Protein AF-A0A1Y3SA16-F1 (afdb_monomer_lite)

Radius of gyration: 20.2 Å; chains: 1; bounding box: 54×38×51 Å

Foldseek 3Di:
DPQLVLLVLVLVLLVVCVPDPVSLVLLLPDFPPDDSPDPPVNVVSVVVNLVVCVLLQLLPPCLVVVCVVVVPDPVCLQLVDLVVVLPDWLLNLSSSVNVLSVVCVVVPSCNRSRCSSNCVVSSSSVSNSVNAPDSHRWHFLLSCLVVLLSSPAQFWWKKWWFDTPPDDWFFAPDDLEPPDPEDPRVVLVVQQVLFPDNGTADMDTFQDNRHPSVLSSQVSCVLNHNHDPDSQQRRLSRGPVSRSIIMDIDGDNPRVVVSVVVQVVRCVRRVHGHSRHDDD

Structure (mmCIF, N/CA/C/O backbone):
data_AF-A0A1Y3SA16-F1
#
_entry.id   AF-A0A1Y3SA16-F1
#
loop_
_atom_site.group_PDB
_atom_site.id
_atom_site.type_symbol
_atom_site.label_atom_id
_atom_site.label_alt_id
_atom_site.label_comp_id
_atom_site.label_asym_id
_atom_site.label_entity_id
_atom_site.label_seq_id
_atom_site.pdbx_PDB_ins_code
_atom_site.Cartn_x
_atom_site.Cartn_y
_atom_site.Cartn_z
_atom_site.occupancy
_atom_site.B_iso_or_equiv
_atom_site.auth_seq_id
_atom_site.auth_comp_id
_atom_site.auth_asym_id
_atom_site.auth_atom_id
_atom_site.pdbx_PDB_model_num
ATOM 1 N N . MET A 1 1 ? 17.675 6.284 3.443 1.00 47.19 1 MET A N 1
ATOM 2 C CA . MET A 1 1 ? 16.754 7.004 2.538 1.00 47.19 1 MET A CA 1
ATOM 3 C C . MET A 1 1 ? 15.350 6.831 3.082 1.00 47.19 1 MET A C 1
ATOM 5 O O . MET A 1 1 ? 15.031 5.719 3.477 1.00 47.19 1 MET A O 1
ATOM 9 N N . THR A 1 2 ? 14.564 7.902 3.167 1.00 57.75 2 THR A N 1
ATOM 10 C CA . THR A 1 2 ? 13.128 7.833 3.484 1.00 57.75 2 THR A CA 1
ATOM 11 C C . THR A 1 2 ? 12.378 7.071 2.380 1.00 57.75 2 THR A C 1
ATOM 13 O O . THR A 1 2 ? 12.885 6.953 1.265 1.00 57.75 2 THR A O 1
ATOM 16 N N . GLU A 1 3 ? 11.204 6.511 2.674 1.00 55.03 3 GLU A N 1
ATOM 17 C CA . GLU A 1 3 ? 10.423 5.726 1.699 1.00 55.03 3 GLU A CA 1
ATOM 18 C C . GLU A 1 3 ? 9.927 6.552 0.501 1.00 55.03 3 GLU A C 1
ATOM 20 O O . GLU A 1 3 ? 9.847 6.020 -0.602 1.00 55.03 3 GLU A O 1
ATOM 25 N N . ASP A 1 4 ? 9.709 7.858 0.665 1.00 60.72 4 ASP A N 1
ATOM 26 C CA . ASP A 1 4 ? 9.395 8.780 -0.441 1.00 60.72 4 ASP A CA 1
ATOM 27 C C . ASP A 1 4 ? 10.524 8.803 -1.497 1.00 60.72 4 ASP A C 1
ATOM 29 O O . ASP A 1 4 ? 10.307 8.657 -2.701 1.00 60.72 4 ASP A O 1
ATOM 33 N N . LEU A 1 5 ? 11.781 8.795 -1.032 1.00 79.00 5 LEU A N 1
ATOM 34 C CA . LEU A 1 5 ? 12.961 8.709 -1.901 1.00 79.00 5 LEU A CA 1
ATOM 35 C C . LEU A 1 5 ? 13.073 7.360 -2.624 1.00 79.00 5 LEU A C 1
ATOM 37 O O . LEU A 1 5 ? 13.834 7.248 -3.587 1.00 79.00 5 LEU A O 1
ATOM 41 N N . PHE A 1 6 ? 12.376 6.314 -2.166 1.00 89.69 6 PHE A N 1
ATOM 42 C CA . PHE A 1 6 ? 12.429 5.011 -2.821 1.00 89.69 6 PHE A CA 1
ATOM 43 C C . PHE A 1 6 ? 11.668 5.014 -4.144 1.00 89.69 6 PHE A C 1
ATOM 45 O O . PHE A 1 6 ? 12.257 4.630 -5.153 1.00 89.69 6 PHE A O 1
ATOM 52 N N . LEU A 1 7 ? 10.409 5.466 -4.163 1.00 92.56 7 LEU A N 1
ATOM 53 C CA . LEU A 1 7 ? 9.624 5.491 -5.402 1.00 92.56 7 LEU A CA 1
ATOM 54 C C . LEU A 1 7 ? 10.271 6.392 -6.457 1.00 92.56 7 LEU A C 1
ATOM 56 O O . LEU A 1 7 ? 10.342 6.005 -7.622 1.00 92.56 7 LEU A O 1
ATOM 60 N N . ASP A 1 8 ? 10.808 7.542 -6.047 1.00 93.38 8 ASP A N 1
ATOM 61 C CA . ASP A 1 8 ? 11.563 8.429 -6.937 1.00 93.38 8 ASP A CA 1
ATOM 62 C C . ASP A 1 8 ? 12.791 7.761 -7.542 1.00 93.38 8 ASP A C 1
ATOM 64 O O . ASP A 1 8 ? 13.026 7.835 -8.751 1.00 93.38 8 ASP A O 1
ATOM 68 N N . TRP A 1 9 ? 13.572 7.078 -6.708 1.00 95.44 9 TRP A N 1
ATOM 69 C CA . TRP A 1 9 ? 14.745 6.353 -7.167 1.00 95.44 9 TRP A CA 1
ATOM 70 C C . TRP A 1 9 ? 14.373 5.220 -8.136 1.00 95.44 9 TRP A C 1
ATOM 72 O O . TRP A 1 9 ? 15.009 5.101 -9.185 1.00 95.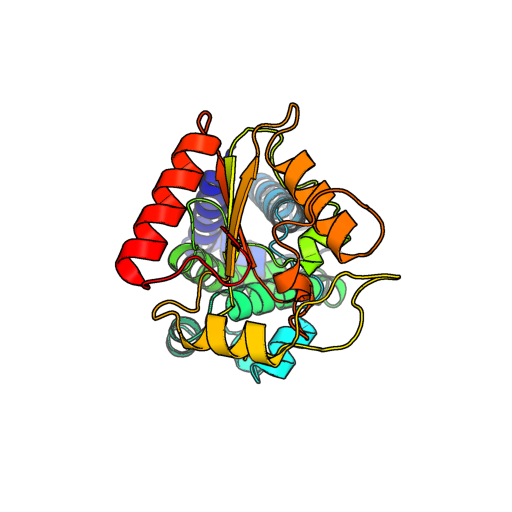44 9 TRP A O 1
ATOM 82 N N . VAL A 1 10 ? 13.323 4.442 -7.840 1.00 96.25 10 VAL A N 1
ATOM 83 C CA . VAL A 1 10 ? 12.843 3.362 -8.721 1.00 96.25 10 VAL A CA 1
ATOM 84 C C . VAL A 1 10 ? 12.377 3.915 -10.061 1.00 96.25 10 VAL A C 1
ATOM 86 O O . VAL A 1 10 ? 12.797 3.419 -11.104 1.00 96.25 10 VAL A O 1
ATOM 89 N N . ILE A 1 11 ? 11.537 4.952 -10.054 1.00 97.25 11 ILE A N 1
ATOM 90 C CA . ILE A 1 11 ? 11.031 5.562 -11.288 1.00 97.25 11 ILE A CA 1
ATOM 91 C C . ILE A 1 11 ? 12.202 6.072 -12.126 1.00 97.25 11 ILE A C 1
ATOM 93 O O . ILE A 1 11 ? 12.281 5.746 -13.306 1.00 97.25 11 ILE A O 1
ATOM 97 N N . LYS A 1 12 ? 13.169 6.765 -11.515 1.00 97.56 12 LYS A N 1
ATOM 98 C CA . LYS A 1 12 ? 14.364 7.252 -12.214 1.00 97.56 12 LYS A CA 1
ATOM 99 C C . LYS A 1 12 ? 15.208 6.116 -12.800 1.00 97.56 12 LYS A C 1
ATOM 101 O O . LYS A 1 12 ? 15.696 6.242 -13.923 1.00 97.56 12 LYS A O 1
ATOM 106 N N . LEU A 1 13 ? 15.401 5.016 -12.069 1.00 97.75 13 LEU A N 1
ATOM 107 C CA . LEU A 1 13 ? 16.111 3.833 -12.569 1.00 97.75 13 LEU A CA 1
ATOM 108 C C . LEU A 1 13 ? 15.397 3.245 -13.794 1.00 97.75 13 LEU A C 1
ATOM 110 O O . LEU A 1 13 ? 16.018 3.033 -14.836 1.00 97.75 13 LEU A O 1
ATOM 114 N N . LEU A 1 14 ? 14.086 3.029 -13.689 1.00 98.31 14 LEU A N 1
ATOM 115 C CA . LEU A 1 14 ? 13.271 2.462 -14.762 1.00 98.31 14 LEU A CA 1
ATOM 116 C C . LEU A 1 14 ? 13.182 3.401 -15.980 1.00 98.31 14 LEU A C 1
ATOM 118 O O . LEU A 1 14 ? 13.215 2.932 -17.113 1.00 98.31 14 LEU A O 1
ATOM 122 N N . GLU A 1 15 ? 13.152 4.719 -15.779 1.00 98.12 15 GLU A N 1
ATOM 123 C CA . GLU A 1 15 ? 13.207 5.728 -16.847 1.00 98.12 15 GLU A CA 1
ATOM 124 C C . GLU A 1 15 ? 14.526 5.704 -17.614 1.00 98.12 15 GLU A C 1
ATOM 126 O O . GLU A 1 15 ? 14.532 5.823 -18.840 1.00 98.12 15 GLU A O 1
ATOM 131 N N . GLN A 1 16 ? 15.653 5.520 -16.924 1.00 97.06 16 GLN A N 1
ATOM 132 C CA . GLN A 1 16 ? 16.948 5.379 -17.591 1.00 97.06 16 GLN A CA 1
ATOM 133 C C . GLN A 1 16 ? 17.005 4.134 -18.474 1.00 97.06 16 GLN A C 1
ATOM 135 O O . GLN A 1 16 ? 17.685 4.148 -19.499 1.00 97.06 16 GLN A O 1
ATOM 140 N N . ILE A 1 17 ? 16.329 3.054 -18.073 1.00 97.38 17 ILE A N 1
ATOM 141 C CA . ILE A 1 17 ? 16.197 1.861 -18.910 1.00 97.38 17 ILE A CA 1
ATOM 142 C C . ILE A 1 17 ? 15.276 2.187 -20.084 1.00 97.38 17 ILE A C 1
ATOM 144 O O . ILE A 1 17 ? 15.659 1.963 -21.225 1.00 97.38 17 ILE A O 1
ATOM 148 N N . GLU A 1 18 ? 14.112 2.791 -19.829 1.00 96.62 18 GLU A N 1
ATOM 149 C CA . GLU A 1 18 ? 13.117 3.109 -20.858 1.00 96.62 18 GLU A CA 1
ATOM 150 C C . GLU A 1 18 ? 13.666 4.030 -21.967 1.00 96.62 18 GLU A C 1
ATOM 152 O O . GLU A 1 18 ? 13.315 3.893 -23.139 1.00 96.62 18 GLU A O 1
ATOM 157 N N . THR A 1 19 ? 14.564 4.946 -21.616 1.00 96.75 19 THR A N 1
ATOM 158 C CA . THR A 1 19 ? 15.138 5.940 -22.537 1.00 96.75 19 THR A CA 1
ATOM 159 C C . THR A 1 19 ? 16.446 5.495 -23.202 1.00 96.75 19 THR A C 1
ATOM 161 O O . THR A 1 19 ? 16.970 6.216 -24.048 1.00 96.75 19 THR A O 1
ATOM 164 N N . SER A 1 20 ? 16.978 4.312 -22.867 1.00 96.75 20 SER A N 1
ATOM 165 C CA . SER A 1 20 ? 18.241 3.796 -23.413 1.00 96.75 20 SER A CA 1
ATOM 166 C C . SER A 1 20 ? 18.046 2.478 -24.164 1.00 96.75 20 SER A C 1
ATOM 168 O O . SER A 1 20 ? 17.838 1.422 -23.565 1.00 96.75 20 SER A O 1
ATOM 170 N N . ASP A 1 21 ? 18.218 2.506 -25.489 1.00 94.50 21 ASP A N 1
ATOM 171 C CA . ASP A 1 21 ? 18.159 1.302 -26.334 1.00 94.50 21 ASP A CA 1
ATOM 172 C C . ASP A 1 21 ? 19.217 0.256 -25.965 1.00 94.50 21 ASP A C 1
ATOM 174 O O . ASP A 1 21 ? 19.015 -0.947 -26.148 1.00 94.50 21 ASP A O 1
ATOM 178 N N . GLU A 1 22 ? 20.368 0.693 -25.456 1.00 95.06 22 GLU A N 1
ATOM 179 C CA . GLU A 1 22 ? 21.401 -0.203 -24.943 1.00 95.06 22 GLU A CA 1
ATOM 180 C C . GLU A 1 22 ? 20.909 -0.949 -23.697 1.00 95.06 22 GLU A C 1
ATOM 182 O O . GLU A 1 22 ? 20.911 -2.183 -23.686 1.00 95.06 22 GLU A O 1
ATOM 187 N N . LYS A 1 23 ? 20.407 -0.222 -22.688 1.00 95.31 23 LYS A N 1
ATOM 188 C CA . LYS A 1 23 ? 19.894 -0.820 -21.447 1.00 95.31 23 LYS A CA 1
ATOM 189 C C . LYS A 1 23 ? 18.663 -1.689 -21.699 1.00 95.31 23 LYS A C 1
ATOM 191 O O . LYS A 1 23 ? 18.587 -2.781 -21.142 1.00 95.31 23 LYS A O 1
ATOM 196 N N . LYS A 1 24 ? 17.745 -1.286 -22.590 1.00 95.12 24 LYS A N 1
ATOM 197 C CA . LYS A 1 24 ? 16.612 -2.130 -23.024 1.00 95.12 24 LYS A CA 1
ATOM 198 C C . LYS A 1 24 ? 17.081 -3.440 -23.637 1.00 95.12 24 LYS A C 1
ATOM 200 O O . LYS A 1 24 ? 16.601 -4.504 -23.255 1.00 95.12 24 LYS A O 1
ATOM 205 N N . ARG A 1 25 ? 18.019 -3.385 -24.590 1.00 94.06 25 ARG A N 1
ATOM 206 C CA . ARG A 1 25 ? 18.566 -4.592 -25.238 1.00 94.06 25 ARG A CA 1
ATOM 207 C C . ARG A 1 25 ? 19.337 -5.474 -24.267 1.00 94.06 25 ARG A C 1
ATOM 209 O O . ARG A 1 25 ? 19.360 -6.689 -24.455 1.00 94.06 25 ARG A O 1
ATOM 216 N N . TRP A 1 26 ? 19.983 -4.887 -23.264 1.00 94.81 26 TRP A N 1
ATOM 217 C CA . TRP A 1 26 ? 20.588 -5.646 -22.177 1.00 94.81 26 TRP A CA 1
ATOM 218 C C . TRP A 1 26 ? 19.510 -6.354 -21.349 1.00 94.81 26 TRP A C 1
ATOM 220 O O . TRP A 1 26 ? 19.554 -7.574 -21.246 1.00 94.81 26 TRP A O 1
ATOM 230 N N . CYS A 1 27 ? 18.479 -5.631 -20.893 1.00 94.62 27 CYS A N 1
ATOM 231 C CA . CYS A 1 27 ? 17.382 -6.209 -20.113 1.00 94.62 27 CYS A CA 1
ATOM 232 C C . CYS A 1 27 ? 16.689 -7.347 -20.873 1.00 94.62 27 CYS A C 1
ATOM 234 O O . CYS A 1 27 ? 16.578 -8.434 -20.330 1.00 94.62 27 CYS A O 1
ATOM 236 N N . ARG A 1 28 ? 16.321 -7.169 -22.152 1.00 93.81 28 ARG A N 1
ATOM 237 C CA . ARG A 1 28 ? 15.668 -8.223 -22.968 1.00 93.81 28 ARG A CA 1
ATOM 238 C C . ARG A 1 28 ? 16.469 -9.520 -23.088 1.00 93.81 28 ARG A C 1
ATOM 240 O O . ARG A 1 28 ? 15.887 -10.567 -23.340 1.00 93.81 28 ARG A O 1
ATOM 247 N N . ARG A 1 29 ? 17.797 -9.441 -22.972 1.00 91.00 29 ARG A N 1
ATOM 248 C CA . ARG A 1 29 ? 18.701 -10.598 -23.031 1.00 91.00 29 ARG A CA 1
ATOM 249 C C . ARG A 1 29 ? 19.064 -11.137 -21.648 1.00 91.00 29 ARG A C 1
ATOM 251 O O . ARG A 1 29 ? 19.770 -12.137 -21.578 1.00 91.00 29 ARG A O 1
ATOM 258 N N . TYR A 1 30 ? 18.614 -10.478 -20.581 1.00 90.19 30 TYR A N 1
ATOM 259 C CA . TYR A 1 30 ? 18.852 -10.916 -19.218 1.00 90.19 30 TYR A CA 1
ATOM 260 C C . TYR A 1 30 ? 18.267 -12.311 -19.005 1.00 90.19 30 TYR A C 1
ATOM 262 O O . TYR A 1 30 ? 17.125 -12.589 -19.369 1.00 90.19 30 TYR A O 1
ATOM 270 N N . SER A 1 31 ? 19.058 -13.170 -18.378 1.00 84.81 31 SER A N 1
ATOM 271 C CA . SER A 1 31 ? 18.648 -14.493 -17.933 1.00 84.81 31 SER A CA 1
ATOM 272 C C . SER A 1 31 ? 19.433 -14.837 -16.679 1.00 84.81 31 SER A C 1
ATOM 274 O O . SER A 1 31 ? 20.641 -14.604 -16.619 1.00 84.81 31 SER A O 1
ATOM 276 N N . VAL A 1 32 ? 18.745 -15.406 -15.691 1.00 81.69 32 VAL A N 1
ATOM 277 C CA . VAL A 1 32 ? 19.339 -15.798 -14.404 1.00 81.69 32 VAL A CA 1
ATOM 278 C C . VAL A 1 32 ? 20.414 -16.876 -14.592 1.00 81.69 32 VAL A C 1
ATOM 280 O O . VAL A 1 32 ? 21.423 -16.887 -13.890 1.00 81.69 32 VAL A O 1
ATOM 283 N N . TYR A 1 33 ? 20.255 -17.740 -15.597 1.00 77.50 33 TYR A N 1
ATOM 284 C CA . TYR A 1 33 ? 21.154 -18.868 -15.853 1.00 77.50 33 TYR A CA 1
ATOM 285 C C . TYR A 1 33 ? 22.382 -18.523 -16.698 1.00 77.50 33 TYR A C 1
ATOM 287 O O . TYR A 1 33 ? 23.297 -19.337 -16.823 1.00 77.50 33 TYR A O 1
ATOM 295 N N . SER A 1 34 ? 22.415 -17.341 -17.313 1.00 73.50 34 SER A N 1
ATOM 296 C CA . SER A 1 34 ? 23.500 -16.952 -18.211 1.00 73.50 34 SER A CA 1
ATOM 297 C C . SER A 1 34 ? 24.161 -15.668 -17.750 1.00 73.50 34 SER A C 1
ATOM 299 O O . SER A 1 34 ? 23.493 -14.688 -17.424 1.00 73.50 34 SER A O 1
ATOM 301 N N . ARG A 1 35 ? 25.495 -15.629 -17.801 1.00 68.50 35 ARG A N 1
ATOM 302 C CA . ARG A 1 35 ? 26.211 -14.366 -17.622 1.00 68.50 35 ARG A CA 1
ATOM 303 C C . ARG A 1 35 ? 25.771 -13.401 -18.719 1.00 68.50 35 ARG A C 1
ATOM 305 O O . ARG A 1 35 ? 25.940 -13.694 -19.898 1.00 68.50 35 ARG A O 1
ATOM 312 N N . SER A 1 36 ? 25.243 -12.255 -18.306 1.00 71.50 36 SER A N 1
ATOM 313 C CA . SER A 1 36 ? 24.938 -11.121 -19.176 1.00 71.50 36 SER A CA 1
ATOM 314 C C . SER A 1 36 ? 26.055 -10.086 -19.003 1.00 71.50 36 SER A C 1
ATOM 316 O O . SER A 1 36 ? 25.922 -9.207 -18.155 1.00 71.50 36 SER A O 1
ATOM 318 N N . PRO A 1 37 ? 27.206 -10.235 -19.693 1.00 74.31 37 PRO A N 1
ATOM 319 C CA . PRO A 1 37 ? 28.361 -9.364 -19.486 1.00 74.31 37 PRO A CA 1
ATOM 320 C C . PRO A 1 37 ? 28.053 -7.907 -19.859 1.00 74.31 37 PRO A C 1
ATOM 322 O O . PRO A 1 37 ? 27.294 -7.646 -20.797 1.00 74.31 37 PRO A O 1
ATOM 325 N N . GLY A 1 38 ? 28.688 -6.972 -19.146 1.00 78.00 38 GLY A N 1
ATOM 326 C CA . GLY A 1 38 ? 28.462 -5.534 -19.272 1.00 78.00 38 GLY A CA 1
ATOM 327 C C . GLY A 1 38 ? 27.256 -5.050 -18.465 1.00 78.00 38 GLY A C 1
ATOM 328 O O . GLY A 1 38 ? 26.354 -5.823 -18.154 1.00 78.00 38 GLY A O 1
ATOM 329 N N . GLN A 1 39 ? 27.232 -3.750 -18.153 1.00 84.69 39 GLN A N 1
ATOM 330 C CA . GLN A 1 39 ? 26.182 -3.093 -17.357 1.00 84.69 39 GLN A CA 1
ATOM 331 C C . GLN A 1 39 ? 26.111 -3.597 -15.895 1.00 84.69 39 GLN A C 1
ATOM 333 O O . GLN A 1 39 ? 25.036 -3.709 -15.309 1.00 84.69 39 GLN A O 1
ATOM 338 N N . GLU A 1 40 ? 27.262 -3.847 -15.262 1.00 88.50 40 GLU A N 1
ATOM 339 C CA . GLU A 1 40 ? 27.380 -4.346 -13.880 1.00 88.50 40 GLU A CA 1
ATOM 340 C C . GLU A 1 40 ? 26.670 -3.432 -12.871 1.00 88.50 40 GLU A C 1
ATOM 342 O O . GLU A 1 40 ? 25.971 -3.905 -11.973 1.00 88.50 40 GLU A O 1
ATOM 347 N N . THR A 1 41 ? 26.794 -2.114 -13.054 1.00 91.69 41 THR A N 1
ATOM 348 C CA . THR A 1 41 ? 26.087 -1.116 -12.241 1.00 91.69 41 THR A CA 1
ATOM 349 C C . THR A 1 41 ? 24.574 -1.265 -12.367 1.00 91.69 41 THR A C 1
ATOM 351 O O . THR A 1 41 ? 23.891 -1.310 -11.352 1.00 91.69 41 THR A O 1
ATOM 354 N N . LEU A 1 42 ? 24.051 -1.409 -13.591 1.00 92.81 42 LEU A N 1
ATOM 355 C CA . LEU A 1 42 ? 22.617 -1.596 -13.826 1.00 92.81 42 LEU A CA 1
ATOM 356 C C . LEU A 1 42 ? 22.119 -2.894 -13.189 1.00 92.81 42 LEU A C 1
ATOM 358 O O . LEU A 1 42 ? 21.062 -2.898 -12.571 1.00 92.81 42 LEU A O 1
ATOM 362 N N . SER A 1 43 ? 22.877 -3.986 -13.316 1.00 91.75 43 SER A N 1
ATOM 363 C CA . SER A 1 43 ? 22.510 -5.259 -12.694 1.00 91.75 43 SER A CA 1
ATOM 364 C C . SER A 1 43 ? 22.425 -5.141 -11.174 1.00 91.75 43 SER A C 1
ATOM 366 O O . SER A 1 43 ? 21.492 -5.679 -10.585 1.00 91.75 43 SER A O 1
ATOM 368 N N . ARG A 1 44 ? 23.373 -4.442 -10.537 1.00 92.25 44 ARG A N 1
ATOM 369 C CA . ARG A 1 44 ? 23.330 -4.188 -9.093 1.00 92.25 44 ARG A CA 1
ATOM 370 C C . ARG A 1 44 ? 22.126 -3.328 -8.718 1.00 92.25 44 ARG A C 1
ATOM 372 O O . ARG A 1 44 ? 21.392 -3.705 -7.817 1.00 92.25 44 ARG A O 1
ATOM 379 N N . ASP A 1 45 ? 21.893 -2.233 -9.437 1.00 95.12 45 ASP A N 1
ATOM 380 C CA . ASP A 1 45 ? 20.765 -1.336 -9.168 1.00 95.12 45 ASP A CA 1
ATOM 381 C C . ASP A 1 45 ? 19.414 -2.061 -9.339 1.00 95.12 45 ASP A C 1
ATOM 383 O O . ASP A 1 45 ? 18.474 -1.807 -8.589 1.00 95.12 45 ASP A O 1
ATOM 387 N N . LEU A 1 46 ? 19.312 -3.000 -10.290 1.00 94.88 46 LEU A N 1
ATOM 388 C CA . LEU A 1 46 ? 18.136 -3.854 -10.475 1.00 94.88 46 LEU A CA 1
ATOM 389 C C . LEU A 1 46 ? 17.947 -4.860 -9.332 1.00 94.88 46 LEU A C 1
ATOM 391 O O . LEU A 1 46 ? 16.815 -5.046 -8.892 1.00 94.88 46 LEU A O 1
ATOM 395 N N . HIS A 1 47 ? 19.016 -5.480 -8.825 1.00 92.94 47 HIS A N 1
ATOM 396 C CA . HIS A 1 47 ? 18.921 -6.337 -7.636 1.00 92.94 47 HIS A CA 1
ATOM 397 C C . HIS A 1 47 ? 18.506 -5.529 -6.400 1.00 92.94 47 HIS A C 1
ATOM 399 O O . HIS A 1 47 ? 17.560 -5.911 -5.715 1.00 92.94 47 HIS A O 1
ATOM 405 N N . ASP A 1 48 ? 19.124 -4.364 -6.181 1.00 94.81 48 ASP A N 1
ATOM 406 C CA . ASP A 1 48 ? 18.751 -3.449 -5.098 1.00 94.81 48 ASP A CA 1
ATOM 407 C C . ASP A 1 48 ? 17.289 -3.001 -5.228 1.00 94.81 48 ASP A C 1
ATOM 409 O O . ASP A 1 48 ? 16.588 -2.847 -4.227 1.00 94.81 48 ASP A O 1
ATOM 413 N N . PHE A 1 49 ? 16.805 -2.796 -6.456 1.00 95.81 49 PHE A N 1
ATOM 414 C CA . PHE A 1 49 ? 15.404 -2.489 -6.719 1.00 95.81 49 PHE A CA 1
ATOM 415 C C . PHE A 1 49 ? 14.503 -3.627 -6.256 1.00 95.81 49 PHE A C 1
ATOM 417 O O . PHE A 1 49 ? 13.595 -3.380 -5.461 1.00 95.81 49 PHE A O 1
ATOM 424 N N . VAL A 1 50 ? 14.780 -4.853 -6.702 1.00 95.00 50 VAL A N 1
ATOM 425 C CA . VAL A 1 50 ? 13.971 -6.024 -6.358 1.00 95.00 50 VAL A CA 1
ATOM 426 C C . VAL A 1 50 ? 13.930 -6.233 -4.846 1.00 95.00 50 VAL A C 1
ATOM 428 O O . VAL A 1 50 ? 12.842 -6.293 -4.264 1.00 95.00 50 VAL A O 1
ATOM 431 N N . ASP A 1 51 ? 15.096 -6.267 -4.201 1.00 93.31 51 ASP A N 1
ATOM 432 C CA . ASP A 1 51 ? 15.221 -6.494 -2.762 1.00 93.31 51 ASP A CA 1
ATOM 433 C C . ASP A 1 51 ? 14.480 -5.425 -1.962 1.00 93.31 51 ASP A C 1
ATOM 435 O O . ASP A 1 51 ? 13.719 -5.732 -1.039 1.00 93.31 51 ASP A O 1
ATOM 439 N N . ARG A 1 52 ? 14.645 -4.152 -2.335 1.00 93.62 52 ARG A N 1
ATOM 440 C CA . ARG A 1 52 ? 13.990 -3.053 -1.624 1.00 93.62 52 ARG A CA 1
ATOM 441 C C . ARG A 1 52 ? 12.480 -3.056 -1.824 1.00 93.62 52 ARG A C 1
ATOM 443 O O . ARG A 1 52 ? 11.778 -2.766 -0.861 1.00 93.62 52 ARG A O 1
ATOM 450 N N . THR A 1 53 ? 11.957 -3.419 -3.000 1.00 95.00 53 THR A N 1
ATOM 451 C CA . THR A 1 53 ? 10.501 -3.527 -3.216 1.00 95.00 53 THR A CA 1
ATOM 452 C C . THR A 1 53 ? 9.867 -4.571 -2.292 1.00 95.00 53 THR A C 1
ATOM 454 O O . THR A 1 53 ? 8.778 -4.328 -1.765 1.00 95.00 53 THR A O 1
ATOM 457 N N . TYR A 1 54 ? 10.551 -5.694 -2.035 1.00 93.38 54 TYR A N 1
ATOM 458 C CA . TYR A 1 54 ? 10.128 -6.654 -1.010 1.00 93.38 54 TYR A CA 1
ATOM 459 C C . TYR A 1 54 ? 10.234 -6.065 0.400 1.00 93.38 54 TYR A C 1
ATOM 461 O O . TYR A 1 54 ? 9.278 -6.151 1.167 1.00 93.38 54 TYR A O 1
ATOM 469 N N . GLN A 1 55 ? 11.364 -5.435 0.738 1.00 90.69 55 GLN A N 1
ATOM 470 C CA . GLN A 1 55 ? 11.599 -4.875 2.075 1.00 90.69 55 GLN A CA 1
ATOM 471 C C . GLN A 1 55 ? 10.582 -3.805 2.474 1.00 90.69 55 GLN A C 1
ATOM 473 O O . GLN A 1 55 ? 10.253 -3.717 3.650 1.00 90.69 55 GLN A O 1
ATOM 478 N N . VAL A 1 56 ? 10.089 -2.999 1.528 1.00 90.69 56 VAL A N 1
ATOM 479 C CA . VAL A 1 56 ? 9.073 -1.969 1.803 1.00 90.69 56 VAL A CA 1
ATOM 480 C C . VAL A 1 56 ? 7.632 -2.494 1.723 1.00 90.69 56 VAL A C 1
ATOM 482 O O . VAL A 1 56 ? 6.692 -1.723 1.877 1.00 90.69 56 VAL A O 1
ATOM 485 N N . GLY A 1 57 ? 7.428 -3.794 1.478 1.00 92.56 57 GLY A N 1
ATOM 486 C CA . GLY A 1 57 ? 6.102 -4.423 1.490 1.00 92.56 57 GLY A CA 1
ATOM 487 C C . GLY A 1 57 ? 5.224 -4.127 0.268 1.00 92.56 57 GLY A C 1
ATOM 488 O O . GLY A 1 57 ? 4.008 -4.298 0.332 1.00 92.56 57 GLY A O 1
ATOM 489 N N . LEU A 1 58 ? 5.806 -3.696 -0.858 1.00 94.75 58 LEU A N 1
ATOM 490 C CA . LEU A 1 58 ? 5.046 -3.440 -2.092 1.00 94.75 58 LEU A CA 1
ATOM 491 C C . LEU A 1 58 ? 4.702 -4.723 -2.865 1.00 94.75 58 LEU A C 1
ATOM 493 O O . LEU A 1 58 ? 3.802 -4.716 -3.703 1.00 94.75 58 LEU A O 1
ATOM 497 N N . VAL A 1 59 ? 5.385 -5.835 -2.575 1.00 95.62 59 VAL A N 1
ATOM 498 C CA . VAL A 1 59 ? 5.066 -7.164 -3.122 1.00 95.62 59 VAL A CA 1
ATOM 499 C C . VAL A 1 59 ? 4.087 -7.887 -2.191 1.00 95.62 59 VAL A C 1
ATOM 501 O O . VAL A 1 59 ? 4.457 -8.835 -1.495 1.00 95.62 59 VAL A O 1
ATOM 504 N N . ILE A 1 60 ? 2.831 -7.432 -2.179 1.00 95.50 60 ILE A N 1
ATOM 505 C CA . ILE A 1 60 ? 1.805 -7.938 -1.254 1.00 95.50 60 ILE A CA 1
ATOM 506 C C . ILE A 1 60 ? 1.592 -9.458 -1.389 1.00 95.50 60 ILE A C 1
ATOM 508 O O . ILE A 1 60 ? 1.493 -9.991 -2.497 1.00 95.50 60 ILE A O 1
ATOM 512 N N . GLN A 1 61 ? 1.487 -10.177 -0.264 1.00 92.50 61 GLN A N 1
ATOM 513 C CA . GLN A 1 61 ? 1.265 -11.637 -0.287 1.00 92.50 61 GLN A CA 1
ATOM 514 C C . GLN A 1 61 ? -0.093 -12.040 -0.899 1.00 92.50 61 GLN A C 1
ATOM 516 O O . GLN A 1 61 ? -0.198 -13.075 -1.555 1.00 92.50 61 GLN A O 1
ATOM 521 N N . ASN A 1 62 ? -1.141 -11.243 -0.683 1.00 92.31 62 ASN A N 1
ATOM 522 C CA . ASN A 1 62 ? -2.535 -11.553 -1.028 1.00 92.31 62 ASN A CA 1
ATOM 523 C C . ASN A 1 62 ? -2.985 -11.008 -2.395 1.00 92.31 62 ASN A C 1
ATOM 525 O O . ASN A 1 62 ? -4.173 -10.814 -2.636 1.00 92.31 62 ASN A O 1
ATOM 529 N N . TYR A 1 63 ? -2.052 -10.790 -3.324 1.00 96.38 63 TYR A N 1
ATOM 530 C CA . TYR A 1 63 ? -2.357 -10.228 -4.645 1.00 96.38 63 TYR A CA 1
ATOM 531 C C . TYR A 1 63 ? -3.359 -11.059 -5.464 1.00 96.38 63 TYR A C 1
ATOM 533 O O . TYR A 1 63 ? -4.178 -10.483 -6.174 1.00 96.38 63 TYR A O 1
ATOM 541 N N . HIS A 1 64 ? -3.351 -12.393 -5.343 1.00 95.81 64 HIS A N 1
ATOM 542 C CA . HIS A 1 64 ? -4.330 -13.255 -6.019 1.00 95.81 64 HIS A CA 1
ATOM 543 C C . HIS A 1 64 ? -5.770 -12.961 -5.586 1.00 95.81 64 HIS A C 1
ATOM 545 O O . HIS A 1 64 ? -6.671 -12.953 -6.419 1.00 95.81 64 HIS A O 1
ATOM 551 N N . GLU A 1 65 ? -5.984 -12.691 -4.296 1.00 96.12 65 GLU A N 1
ATOM 552 C CA . GLU A 1 65 ? -7.301 -12.339 -3.764 1.00 96.12 65 GLU A CA 1
ATOM 553 C C . GLU A 1 65 ? -7.780 -11.005 -4.345 1.00 96.12 65 GLU A C 1
ATOM 555 O O . GLU A 1 65 ? -8.936 -10.888 -4.748 1.00 96.12 65 GLU A O 1
ATOM 560 N N . VAL A 1 66 ? -6.878 -10.023 -4.464 1.00 97.50 66 VAL A N 1
ATOM 561 C CA . VAL A 1 66 ? -7.173 -8.735 -5.110 1.00 97.50 66 VAL A CA 1
ATOM 562 C C . VAL A 1 66 ? -7.538 -8.938 -6.581 1.00 97.50 66 VAL A C 1
ATOM 564 O O . VAL A 1 66 ? -8.572 -8.446 -7.024 1.00 97.50 66 VAL A O 1
ATOM 567 N N . ILE A 1 67 ? -6.731 -9.696 -7.332 1.00 97.62 67 ILE A N 1
ATOM 568 C CA . ILE A 1 67 ? -6.977 -9.986 -8.754 1.00 97.62 67 ILE A CA 1
ATOM 569 C C . ILE A 1 67 ? -8.363 -10.607 -8.949 1.00 97.62 67 ILE A C 1
ATOM 571 O O . I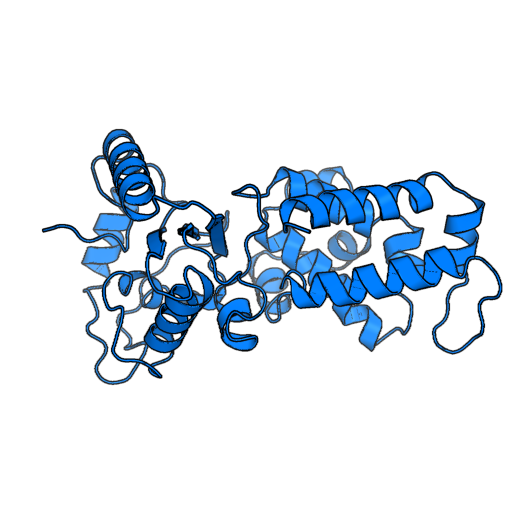LE A 1 67 ? -9.108 -10.175 -9.825 1.00 97.62 67 ILE A O 1
ATOM 575 N N . GLN A 1 68 ? -8.734 -11.574 -8.108 1.00 96.81 68 GLN A N 1
ATOM 576 C CA . GLN A 1 68 ? -10.039 -12.231 -8.177 1.00 96.81 68 GLN A CA 1
ATOM 577 C C . GLN A 1 68 ? -11.186 -11.291 -7.794 1.00 96.81 68 GLN A C 1
ATOM 579 O O . GLN A 1 68 ? -12.174 -11.215 -8.521 1.00 96.81 68 GLN A O 1
ATOM 584 N N . LYS A 1 69 ? -11.065 -10.554 -6.681 1.00 95.31 69 LYS A N 1
ATOM 585 C CA . LYS A 1 69 ? -12.132 -9.665 -6.187 1.00 95.31 69 LYS A CA 1
ATOM 586 C C . LYS A 1 69 ? -12.413 -8.490 -7.127 1.00 95.31 69 LYS A C 1
ATOM 588 O O . LYS A 1 69 ? -13.571 -8.105 -7.255 1.00 95.31 69 LYS A O 1
ATOM 593 N N . TRP A 1 70 ? -11.390 -7.942 -7.785 1.00 96.81 70 TRP A N 1
ATOM 594 C CA . TRP A 1 70 ? -11.542 -6.845 -8.752 1.00 96.81 70 TRP A CA 1
ATOM 595 C C . TRP A 1 70 ? -11.690 -7.321 -10.203 1.00 96.81 70 TRP A C 1
ATOM 597 O O . TRP A 1 70 ? -11.853 -6.492 -11.094 1.00 96.81 70 TRP A O 1
ATOM 607 N N . GLY A 1 71 ? -11.648 -8.634 -10.459 1.00 96.94 71 GLY A N 1
ATOM 608 C CA . GLY A 1 71 ? -11.789 -9.186 -11.808 1.00 96.94 71 GLY A CA 1
ATOM 609 C C . GLY A 1 71 ? -10.696 -8.707 -12.767 1.00 96.94 71 GLY A C 1
ATOM 610 O O . GLY A 1 71 ? -10.980 -8.389 -13.920 1.00 96.94 71 GLY A O 1
ATOM 611 N N . LEU A 1 72 ? -9.452 -8.604 -12.290 1.00 97.44 72 LEU A N 1
ATOM 612 C CA . LEU A 1 72 ? -8.342 -8.114 -13.102 1.00 97.44 72 LEU A CA 1
ATOM 613 C C . LEU A 1 72 ? -7.919 -9.177 -14.123 1.00 97.44 72 LEU A C 1
ATOM 615 O O . LEU A 1 72 ? -7.483 -10.269 -13.761 1.00 97.44 72 LEU A O 1
ATOM 619 N N . GLU A 1 73 ? -8.012 -8.849 -15.409 1.00 97.31 73 GLU A N 1
ATOM 620 C CA . GLU A 1 73 ? -7.577 -9.748 -16.478 1.00 97.31 73 GLU A CA 1
ATOM 621 C C . GLU A 1 73 ? -6.049 -9.843 -16.547 1.00 97.31 73 GLU A C 1
ATOM 623 O O . GLU A 1 73 ? -5.355 -8.830 -16.661 1.00 97.31 73 GLU A O 1
ATOM 628 N N . GLU A 1 74 ? -5.520 -11.068 -16.587 1.00 95.75 74 GLU A N 1
ATOM 629 C CA . GLU A 1 74 ? -4.076 -11.334 -16.629 1.00 95.75 74 GLU A CA 1
ATOM 630 C C . GLU A 1 74 ? -3.369 -10.629 -17.795 1.00 95.75 74 GLU A C 1
ATOM 632 O O . GLU A 1 74 ? -2.272 -10.099 -17.631 1.00 95.75 74 GLU A O 1
ATOM 637 N N . ARG A 1 75 ? -4.020 -10.533 -18.962 1.00 96.81 75 ARG A N 1
ATOM 638 C CA . ARG A 1 75 ? -3.484 -9.799 -20.117 1.00 96.81 75 ARG A CA 1
ATOM 639 C C . ARG A 1 75 ? -3.268 -8.316 -19.808 1.00 96.81 75 ARG A C 1
ATOM 641 O O . ARG A 1 75 ? -2.251 -7.750 -20.209 1.00 96.81 75 ARG A O 1
ATOM 648 N N . ASN A 1 76 ? -4.218 -7.689 -19.117 1.00 98.06 76 ASN A N 1
ATOM 649 C CA . ASN A 1 76 ? -4.115 -6.281 -18.747 1.00 98.06 76 ASN A CA 1
ATOM 650 C C . ASN A 1 76 ? -3.069 -6.079 -17.655 1.00 98.06 76 ASN A C 1
ATOM 652 O O . ASN A 1 76 ? -2.311 -5.120 -17.741 1.00 98.06 76 ASN A O 1
ATOM 656 N N . ILE A 1 77 ? -2.957 -7.011 -16.704 1.00 97.62 77 ILE A N 1
ATOM 657 C CA . ILE A 1 77 ? -1.879 -7.012 -15.709 1.00 97.62 77 ILE A CA 1
ATOM 658 C C . ILE A 1 77 ? -0.518 -7.072 -16.414 1.00 97.62 77 ILE A C 1
ATOM 660 O O . ILE A 1 77 ? 0.312 -6.195 -16.204 1.00 97.62 77 ILE A O 1
ATOM 664 N N . ALA A 1 78 ? -0.322 -8.046 -17.308 1.00 96.38 78 ALA A N 1
ATOM 665 C CA . ALA A 1 78 ? 0.954 -8.297 -17.970 1.00 96.38 78 ALA A CA 1
ATOM 666 C C . ALA A 1 78 ? 1.437 -7.130 -18.846 1.00 96.38 78 ALA A C 1
ATOM 668 O O . ALA A 1 78 ? 2.638 -6.883 -18.929 1.00 96.38 78 ALA A O 1
ATOM 669 N N . ILE A 1 79 ? 0.514 -6.430 -19.513 1.00 96.56 79 ILE A N 1
ATOM 670 C CA . ILE A 1 79 ? 0.837 -5.338 -20.443 1.00 96.56 79 ILE A CA 1
ATOM 671 C C . ILE A 1 79 ? 0.772 -3.970 -19.746 1.00 96.56 79 ILE A C 1
ATOM 673 O O . ILE A 1 79 ? 1.480 -3.042 -20.142 1.00 96.56 79 ILE A O 1
ATOM 677 N N . ALA A 1 80 ? -0.079 -3.818 -18.730 1.00 97.50 80 ALA A N 1
ATOM 678 C CA . ALA A 1 80 ? -0.475 -2.551 -18.117 1.00 97.50 80 ALA A CA 1
ATOM 679 C C . ALA A 1 80 ? -0.723 -1.439 -19.162 1.00 97.50 80 ALA A C 1
ATOM 681 O O . ALA A 1 80 ? 0.032 -0.456 -19.209 1.00 97.50 80 ALA A O 1
ATOM 682 N N . PRO A 1 81 ? -1.725 -1.596 -20.057 1.00 97.50 81 PRO A N 1
ATOM 683 C CA . PRO A 1 81 ? -1.994 -0.597 -21.083 1.00 97.50 81 PRO A CA 1
ATOM 684 C C . PRO A 1 81 ? -2.398 0.734 -20.425 1.00 97.50 81 PRO A C 1
ATOM 686 O O . PRO A 1 81 ? -3.225 0.711 -19.511 1.00 97.50 81 PRO A O 1
ATOM 689 N N . PRO A 1 82 ? -1.868 1.894 -20.872 1.00 95.75 82 PRO A N 1
ATOM 690 C CA . PRO A 1 82 ? -2.047 3.166 -20.166 1.00 95.75 82 PRO A CA 1
ATOM 691 C C . PRO A 1 82 ? -3.507 3.511 -19.855 1.00 95.75 82 PRO A C 1
ATOM 693 O O . PRO A 1 82 ? -3.828 3.813 -18.713 1.00 95.75 82 PRO A O 1
ATOM 696 N N . GLY A 1 83 ? -4.411 3.379 -20.833 1.00 96.62 83 GLY A N 1
ATOM 697 C CA . GLY A 1 83 ? -5.828 3.710 -20.639 1.00 96.62 83 GLY A CA 1
ATOM 698 C C . GLY A 1 83 ? -6.528 2.857 -19.576 1.00 96.62 83 GLY A C 1
ATOM 699 O O . GLY A 1 83 ? -7.342 3.376 -18.825 1.00 96.62 83 GLY A O 1
ATOM 700 N N . TRP A 1 84 ? -6.182 1.571 -19.472 1.00 97.94 84 TRP A N 1
ATOM 701 C CA . TRP A 1 84 ? -6.696 0.692 -18.417 1.00 97.94 84 TRP A CA 1
ATOM 702 C C . TRP A 1 84 ? -6.041 0.990 -17.069 1.00 97.94 84 TRP A C 1
ATOM 704 O O . TRP A 1 84 ? -6.713 0.984 -16.043 1.00 97.94 84 TRP A O 1
ATOM 714 N N . LEU A 1 85 ? -4.732 1.257 -17.060 1.00 97.88 85 LEU A N 1
ATOM 715 C CA . LEU A 1 85 ? -3.982 1.492 -15.831 1.00 97.88 85 LEU A CA 1
ATOM 716 C C . LEU A 1 85 ? -4.468 2.750 -15.094 1.00 97.88 85 LEU A C 1
ATOM 718 O O . LEU A 1 85 ? -4.543 2.750 -13.866 1.00 97.88 85 LEU A O 1
ATOM 722 N N . GLU A 1 86 ? -4.857 3.793 -15.833 1.00 96.31 86 GLU A N 1
ATOM 723 C CA . GLU A 1 86 ? -5.401 5.031 -15.260 1.00 96.31 86 GLU A CA 1
ATOM 724 C C . GLU A 1 86 ? -6.744 4.845 -14.537 1.00 96.31 86 GLU A C 1
ATOM 726 O O . GLU A 1 86 ? -7.111 5.677 -13.707 1.00 96.31 86 GLU A O 1
ATOM 731 N N . THR A 1 87 ? -7.466 3.749 -14.790 1.00 96.06 87 THR A N 1
ATOM 732 C CA . THR A 1 87 ? -8.709 3.430 -14.070 1.00 96.06 87 THR A CA 1
ATOM 733 C C . THR A 1 87 ? -8.481 2.519 -12.868 1.00 96.06 87 THR A C 1
ATOM 735 O O . THR A 1 87 ? -9.432 2.219 -12.153 1.00 96.06 87 THR A O 1
ATOM 738 N N . GLN A 1 88 ? -7.256 2.027 -12.647 1.00 97.75 88 GLN A N 1
ATOM 739 C CA . GLN A 1 88 ? -7.002 1.075 -11.568 1.00 97.75 88 GLN A CA 1
ATOM 740 C C . GLN A 1 88 ? -6.808 1.791 -10.226 1.00 97.75 88 GLN A C 1
ATOM 742 O O . GLN A 1 88 ? -6.046 2.769 -10.168 1.00 97.75 88 GLN A O 1
ATOM 747 N N . PRO A 1 89 ? -7.440 1.293 -9.145 1.00 96.88 89 PRO A N 1
ATOM 748 C CA . PRO A 1 89 ? -7.232 1.804 -7.798 1.00 96.88 89 PRO A CA 1
ATOM 749 C C . PRO A 1 89 ? -5.898 1.318 -7.216 1.00 96.88 89 PRO A C 1
ATOM 751 O O . PRO A 1 89 ? -5.307 0.340 -7.682 1.00 96.88 89 PRO A O 1
ATOM 754 N N . TYR A 1 90 ? -5.443 1.968 -6.142 1.00 97.75 90 TYR A N 1
ATOM 755 C CA . TYR A 1 90 ? -4.122 1.741 -5.536 1.00 97.75 90 TYR A CA 1
ATOM 756 C C . TYR A 1 90 ? -3.833 0.259 -5.235 1.00 97.75 90 TYR A C 1
ATOM 758 O O . TYR A 1 90 ? -2.786 -0.267 -5.613 1.00 97.75 90 TYR A O 1
ATOM 766 N N . LEU A 1 91 ? -4.784 -0.445 -4.610 1.00 97.69 91 LEU A N 1
ATOM 767 C CA . LEU A 1 91 ? -4.618 -1.857 -4.252 1.00 97.69 91 LEU A CA 1
ATOM 768 C C . LEU A 1 91 ? -4.497 -2.769 -5.487 1.00 97.69 91 LEU A C 1
ATOM 770 O O . LEU A 1 91 ? -3.735 -3.734 -5.461 1.00 97.69 91 LEU A O 1
ATOM 774 N N . CYS A 1 92 ? -5.186 -2.447 -6.586 1.00 98.25 92 CYS A N 1
ATOM 775 C CA . CYS A 1 92 ? -5.051 -3.186 -7.844 1.00 98.25 92 CYS A CA 1
ATOM 776 C C . CYS A 1 92 ? -3.664 -2.990 -8.461 1.00 98.25 92 CYS A C 1
ATOM 778 O O . CYS A 1 92 ? -3.068 -3.949 -8.946 1.00 98.25 92 CYS A O 1
ATOM 780 N N . VAL A 1 93 ? -3.113 -1.774 -8.394 1.00 98.38 93 VAL A N 1
ATOM 781 C CA . VAL A 1 93 ? -1.749 -1.490 -8.867 1.00 98.38 93 VAL A CA 1
ATOM 782 C C . VAL A 1 93 ? -0.714 -2.259 -8.039 1.00 98.38 93 VAL A C 1
ATOM 784 O O . VAL A 1 93 ? 0.179 -2.878 -8.619 1.00 98.38 93 VAL A O 1
ATOM 787 N N . LEU A 1 94 ? -0.868 -2.309 -6.708 1.00 97.81 94 LEU A N 1
ATOM 788 C CA . LEU A 1 94 ? -0.038 -3.161 -5.844 1.00 97.81 94 LEU A CA 1
ATOM 789 C C . LEU A 1 94 ? -0.123 -4.638 -6.240 1.00 97.81 94 LEU A C 1
ATOM 791 O O . LEU A 1 94 ? 0.902 -5.309 -6.337 1.00 97.81 94 LEU A O 1
ATOM 795 N N . ALA A 1 95 ? -1.329 -5.144 -6.507 1.00 98.31 95 ALA A N 1
ATOM 796 C CA . ALA A 1 95 ? -1.514 -6.528 -6.927 1.00 98.31 95 ALA A CA 1
ATOM 797 C C . ALA A 1 95 ? -0.851 -6.824 -8.281 1.00 98.31 95 ALA A C 1
ATOM 799 O O . ALA A 1 95 ? -0.257 -7.889 -8.444 1.00 98.31 95 ALA A O 1
ATOM 800 N N . CYS A 1 96 ? -0.881 -5.877 -9.224 1.00 98.38 96 CYS A N 1
ATOM 801 C CA . CYS A 1 96 ? -0.179 -6.004 -10.502 1.00 98.38 96 CYS A CA 1
ATOM 802 C C . CYS A 1 96 ? 1.342 -6.055 -10.310 1.00 98.38 96 CYS A C 1
ATOM 804 O O . CYS A 1 96 ? 2.002 -6.931 -10.865 1.00 98.38 96 CYS A O 1
ATOM 806 N N . ILE A 1 97 ? 1.903 -5.162 -9.486 1.00 98.06 97 ILE A N 1
ATOM 807 C CA . ILE A 1 97 ? 3.336 -5.180 -9.147 1.00 98.06 97 ILE A CA 1
ATOM 808 C C . ILE A 1 97 ? 3.701 -6.526 -8.518 1.00 98.06 97 ILE A C 1
ATOM 810 O O . ILE A 1 97 ? 4.647 -7.178 -8.962 1.00 98.06 97 ILE A O 1
ATOM 814 N N . ALA A 1 98 ? 2.920 -6.983 -7.538 1.00 97.44 98 ALA A N 1
ATOM 815 C CA . ALA A 1 98 ? 3.142 -8.266 -6.892 1.00 97.44 98 ALA A CA 1
ATOM 816 C C . ALA A 1 98 ? 3.080 -9.435 -7.885 1.00 97.44 98 ALA A C 1
ATOM 818 O O . ALA A 1 98 ? 3.946 -10.305 -7.838 1.00 97.44 98 ALA A O 1
ATOM 819 N N . TRP A 1 99 ? 2.138 -9.428 -8.832 1.00 97.44 99 TRP A N 1
ATOM 820 C CA . TRP A 1 99 ? 2.052 -10.446 -9.879 1.00 97.44 99 TRP A CA 1
ATOM 821 C C . TRP A 1 99 ? 3.334 -10.519 -10.719 1.00 97.44 99 TRP A C 1
ATOM 823 O O . TRP A 1 99 ? 3.890 -11.604 -10.880 1.00 97.44 99 TRP A O 1
ATOM 833 N N . HIS A 1 100 ? 3.872 -9.381 -11.176 1.00 97.19 100 HIS A N 1
ATOM 834 C CA . HIS A 1 100 ? 5.123 -9.360 -11.949 1.00 97.19 100 HIS A CA 1
ATOM 835 C C . HIS A 1 100 ? 6.318 -9.886 -11.148 1.00 97.19 100 HIS A C 1
ATOM 837 O O . HIS A 1 100 ? 7.108 -10.677 -11.663 1.00 97.19 100 HIS A O 1
ATOM 843 N N . PHE A 1 101 ? 6.436 -9.480 -9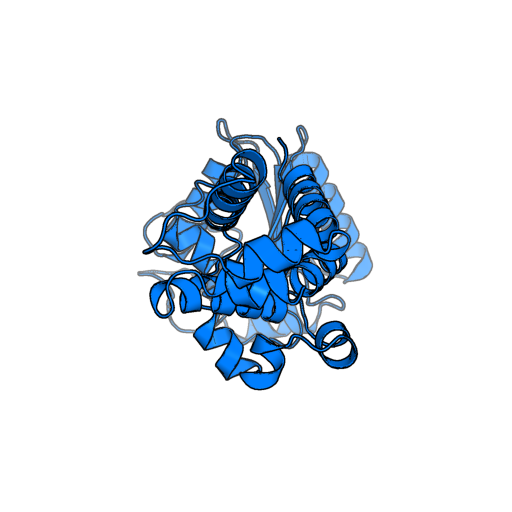.884 1.00 95.75 101 PHE A N 1
ATOM 844 C CA . PHE A 1 101 ? 7.503 -9.934 -8.991 1.00 95.75 101 PHE A CA 1
ATOM 845 C C . PHE A 1 101 ? 7.401 -11.425 -8.658 1.00 95.75 101 PHE A C 1
ATOM 847 O O . PHE A 1 101 ? 8.414 -12.100 -8.494 1.00 95.75 101 PHE A O 1
ATOM 854 N N . ARG A 1 102 ? 6.180 -11.953 -8.535 1.00 91.88 102 ARG A N 1
ATOM 855 C CA . ARG A 1 102 ? 5.940 -13.354 -8.173 1.00 91.88 102 ARG A CA 1
ATOM 856 C C . ARG A 1 102 ? 6.029 -14.290 -9.368 1.00 91.88 102 ARG A C 1
ATOM 858 O O . ARG A 1 102 ? 6.498 -15.409 -9.201 1.00 91.88 102 ARG A O 1
ATOM 865 N N . ARG A 1 103 ? 5.659 -13.827 -10.564 1.00 88.81 103 ARG A N 1
ATOM 866 C CA . ARG A 1 103 ? 5.866 -14.559 -11.819 1.00 88.81 103 ARG A CA 1
ATOM 867 C C . ARG A 1 103 ? 7.345 -14.833 -12.087 1.00 88.81 103 ARG A C 1
ATOM 869 O O . ARG A 1 103 ? 7.669 -15.873 -12.650 1.00 88.81 103 ARG A O 1
ATOM 876 N N . ASP A 1 104 ? 8.232 -13.940 -11.654 1.00 81.38 104 ASP A N 1
ATOM 877 C CA . ASP A 1 104 ? 9.679 -14.102 -11.825 1.00 81.38 104 ASP A CA 1
ATOM 878 C C . ASP A 1 104 ? 10.229 -15.367 -11.157 1.00 81.38 104 ASP A C 1
ATOM 880 O O . ASP A 1 104 ? 11.115 -16.007 -11.709 1.00 81.38 104 ASP A O 1
ATOM 884 N N . HIS A 1 105 ? 9.629 -15.801 -10.040 1.00 71.31 105 HIS A N 1
ATOM 885 C CA . HIS A 1 105 ? 9.974 -17.077 -9.394 1.00 71.31 105 HIS A CA 1
ATOM 886 C C . HIS A 1 105 ? 9.685 -18.299 -10.277 1.00 71.31 105 HIS A C 1
ATOM 888 O O . HIS A 1 105 ? 10.265 -19.356 -10.062 1.00 71.31 105 HIS A O 1
ATOM 894 N N . PHE A 1 106 ? 8.785 -18.175 -11.257 1.00 63.12 106 PHE A N 1
ATOM 895 C CA . PHE A 1 106 ? 8.412 -19.255 -12.178 1.00 63.12 106 PHE A CA 1
ATOM 896 C C . PHE A 1 106 ? 9.059 -19.114 -13.559 1.00 63.12 106 PHE A C 1
ATOM 898 O O . PHE A 1 106 ? 9.205 -20.096 -14.283 1.00 63.12 106 PHE A O 1
ATOM 905 N N . CYS A 1 107 ? 9.424 -17.894 -13.943 1.00 71.50 107 CYS A N 1
ATOM 906 C CA . CYS A 1 107 ? 10.065 -17.580 -15.210 1.00 71.50 107 CYS A CA 1
ATOM 907 C C . CYS A 1 107 ? 11.278 -16.703 -14.906 1.00 71.50 107 CYS A C 1
ATOM 909 O O . CYS A 1 107 ? 11.197 -15.477 -14.994 1.00 71.50 107 CYS A O 1
ATOM 911 N N . GLU A 1 108 ? 12.358 -17.361 -14.476 1.00 77.38 108 GLU A N 1
ATOM 912 C CA . GLU A 1 108 ? 13.550 -16.745 -13.892 1.00 77.38 108 GLU A CA 1
ATOM 913 C C . GLU A 1 108 ? 14.145 -15.654 -14.796 1.00 77.38 108 GLU A C 1
ATOM 915 O O . GLU A 1 108 ? 14.749 -15.924 -15.839 1.00 77.38 108 GLU A O 1
ATOM 920 N N . GLY A 1 109 ? 13.968 -14.395 -14.386 1.00 85.94 109 GLY A N 1
ATOM 921 C CA . GLY A 1 109 ? 14.428 -13.212 -15.106 1.00 85.94 109 GLY A CA 1
ATOM 922 C C . GLY A 1 109 ? 13.368 -12.542 -15.983 1.00 85.94 109 GLY A C 1
ATOM 923 O O . GLY A 1 109 ? 13.687 -11.561 -16.656 1.00 85.94 109 GLY A O 1
ATOM 924 N N . SER A 1 110 ? 12.116 -13.008 -15.997 1.00 91.81 110 SER A N 1
ATOM 925 C CA . SER A 1 110 ? 10.984 -12.374 -16.702 1.00 91.81 110 SER A CA 1
ATOM 926 C C . SER A 1 110 ? 10.594 -11.008 -16.131 1.00 91.81 110 SER A C 1
ATOM 928 O O . SER A 1 110 ? 10.009 -10.178 -16.839 1.00 91.81 110 SER A O 1
ATOM 930 N N . LEU A 1 111 ? 10.930 -10.724 -14.871 1.00 95.00 111 LEU A N 1
ATOM 931 C CA . LEU A 1 111 ? 10.778 -9.389 -14.305 1.00 95.00 111 LEU A CA 1
ATOM 932 C C . LEU A 1 111 ? 11.645 -8.396 -15.080 1.00 95.00 111 LEU A C 1
ATOM 934 O O . LEU A 1 111 ? 11.137 -7.381 -15.549 1.00 95.00 111 LEU A O 1
ATOM 938 N N . ILE A 1 112 ? 12.921 -8.724 -15.290 1.00 94.44 112 ILE A N 1
ATOM 939 C CA . ILE A 1 112 ? 13.872 -7.857 -15.996 1.00 94.44 112 ILE A CA 1
ATOM 940 C C . ILE A 1 112 ? 13.665 -7.930 -17.514 1.00 94.44 112 ILE A C 1
ATOM 942 O O . ILE A 1 112 ? 13.495 -6.900 -18.168 1.00 94.44 112 ILE A O 1
ATOM 946 N N . SER A 1 113 ? 13.647 -9.139 -18.075 1.00 93.88 113 SER A N 1
ATOM 947 C CA . SER A 1 113 ? 13.672 -9.365 -19.527 1.00 93.88 113 SER A CA 1
ATOM 948 C C . SER A 1 113 ? 12.386 -9.027 -20.260 1.00 93.88 113 SER A C 1
ATOM 950 O O . SER A 1 113 ? 12.436 -8.721 -21.450 1.00 93.88 113 SER A O 1
ATOM 952 N N . GLN A 1 114 ? 11.258 -9.018 -19.552 1.00 94.69 114 GLN A N 1
ATOM 953 C CA . GLN A 1 114 ? 9.962 -8.653 -20.114 1.00 94.69 114 GLN A CA 1
ATOM 954 C C . GLN A 1 114 ? 9.432 -7.414 -19.402 1.00 94.69 114 GLN A C 1
ATOM 956 O O . GLN A 1 114 ? 9.351 -6.337 -19.982 1.00 94.69 114 GLN A O 1
ATOM 961 N N . SER A 1 115 ? 9.146 -7.529 -18.107 1.00 96.75 115 SER A N 1
ATOM 962 C CA . SER A 1 115 ? 8.332 -6.530 -17.408 1.00 96.75 115 SER A CA 1
ATOM 963 C C . SER A 1 115 ? 9.020 -5.155 -17.301 1.00 96.75 115 SER A C 1
ATOM 965 O O . SER A 1 115 ? 8.383 -4.116 -17.481 1.00 96.75 115 SER A O 1
ATOM 967 N N . ILE A 1 116 ? 10.330 -5.126 -17.046 1.00 97.00 116 ILE A N 1
ATOM 968 C CA . ILE A 1 116 ? 11.136 -3.896 -17.046 1.00 97.00 116 ILE A CA 1
ATOM 969 C C . ILE A 1 116 ? 11.493 -3.486 -18.477 1.00 97.00 116 ILE A C 1
ATOM 971 O O . ILE A 1 116 ? 11.334 -2.322 -18.835 1.00 97.00 116 ILE A O 1
ATOM 975 N N . ALA A 1 117 ? 11.934 -4.430 -19.313 1.00 96.12 117 ALA A N 1
ATOM 976 C CA . ALA A 1 117 ? 12.362 -4.150 -20.683 1.00 96.12 117 ALA A CA 1
ATOM 977 C C . ALA A 1 117 ? 11.254 -3.595 -21.606 1.00 96.12 117 ALA A C 1
ATOM 979 O O . ALA A 1 117 ? 11.553 -2.906 -22.586 1.00 96.12 117 ALA A O 1
ATOM 980 N N . GLU A 1 118 ? 9.989 -3.906 -21.315 1.00 96.31 118 GLU A N 1
ATOM 981 C CA . GLU A 1 118 ? 8.789 -3.417 -22.013 1.00 96.31 118 GLU A CA 1
ATOM 982 C C . GLU A 1 118 ? 8.142 -2.200 -21.312 1.00 96.31 118 GLU A C 1
ATOM 984 O O . GLU A 1 118 ? 7.052 -1.739 -21.678 1.00 96.31 118 GLU A O 1
ATOM 989 N N . GLY A 1 119 ? 8.792 -1.675 -20.268 1.00 97.50 119 GLY A N 1
ATOM 990 C CA . GLY A 1 119 ? 8.354 -0.488 -19.536 1.00 97.50 119 GLY A CA 1
ATOM 991 C C . GLY A 1 119 ? 7.097 -0.692 -18.682 1.00 97.50 119 GLY A C 1
ATOM 992 O O . GLY A 1 119 ? 6.519 0.290 -18.212 1.00 97.50 119 GLY A O 1
ATOM 993 N N . VAL A 1 120 ? 6.648 -1.935 -18.472 1.00 98.19 120 VAL A N 1
ATOM 994 C CA . VAL A 1 120 ? 5.443 -2.257 -17.682 1.00 98.19 120 VAL A CA 1
ATOM 995 C C . VAL A 1 120 ? 5.622 -1.794 -16.240 1.00 98.19 120 VAL A C 1
ATOM 997 O O . VAL A 1 120 ? 4.787 -1.061 -15.710 1.00 98.19 120 VAL A O 1
ATOM 1000 N N . LEU A 1 121 ? 6.762 -2.130 -15.630 1.00 98.25 121 LEU A N 1
ATOM 1001 C CA . LEU A 1 121 ? 7.072 -1.737 -14.252 1.00 98.25 121 LEU A CA 1
ATOM 1002 C C . LEU A 1 121 ? 7.174 -0.218 -14.110 1.00 98.25 121 LEU A C 1
ATOM 1004 O O . LEU A 1 121 ? 6.707 0.327 -13.115 1.00 98.25 121 LEU A O 1
ATOM 1008 N N . LEU A 1 122 ? 7.697 0.489 -15.118 1.00 98.50 122 LEU A N 1
ATOM 1009 C CA . LEU A 1 122 ? 7.739 1.952 -15.090 1.00 98.50 122 LEU A CA 1
ATOM 1010 C C . LEU A 1 122 ? 6.327 2.550 -15.032 1.00 98.50 122 LEU A C 1
ATOM 1012 O O . LEU A 1 122 ? 6.069 3.448 -14.230 1.00 98.50 122 LEU A O 1
ATOM 1016 N N . ARG A 1 123 ? 5.405 2.042 -15.861 1.00 98.38 123 ARG A N 1
ATOM 1017 C CA . ARG A 1 123 ? 4.001 2.479 -15.856 1.00 98.38 123 ARG A CA 1
ATOM 1018 C C . ARG A 1 123 ? 3.344 2.203 -14.503 1.00 98.38 123 ARG A C 1
ATOM 1020 O O . ARG A 1 123 ? 2.762 3.115 -13.920 1.00 98.38 123 ARG A O 1
ATOM 1027 N N . LEU A 1 124 ? 3.502 0.987 -13.975 1.00 98.50 124 LEU A N 1
ATOM 1028 C CA . LEU A 1 124 ? 2.938 0.586 -12.683 1.00 98.50 124 LEU A CA 1
ATOM 1029 C C . LEU A 1 124 ? 3.458 1.449 -11.526 1.00 98.50 124 LEU A C 1
ATOM 1031 O O . LEU A 1 124 ? 2.658 1.942 -10.738 1.00 98.50 124 LEU A O 1
ATOM 1035 N N . PHE A 1 125 ? 4.769 1.686 -11.435 1.00 97.69 125 PHE A N 1
ATOM 1036 C CA . PHE A 1 125 ? 5.351 2.481 -10.347 1.00 97.69 125 PHE A CA 1
ATOM 1037 C C . PHE A 1 125 ? 4.993 3.968 -10.435 1.00 97.69 125 PHE A C 1
ATOM 1039 O O . PHE A 1 125 ? 4.753 4.595 -9.404 1.00 97.69 125 PHE A O 1
ATOM 1046 N N . ARG A 1 126 ? 4.885 4.537 -11.644 1.00 97.25 126 ARG A N 1
ATOM 1047 C CA . ARG A 1 126 ? 4.366 5.904 -11.823 1.00 97.25 126 ARG A CA 1
ATOM 1048 C C . ARG A 1 126 ? 2.919 6.018 -11.356 1.00 97.25 126 ARG A C 1
ATOM 1050 O O . ARG A 1 126 ? 2.596 6.948 -10.620 1.00 97.25 126 ARG A O 1
ATOM 1057 N N . ARG A 1 127 ? 2.071 5.056 -11.733 1.00 97.56 127 ARG A N 1
ATOM 1058 C CA . ARG A 1 127 ? 0.676 5.019 -11.283 1.00 97.56 127 ARG A CA 1
ATOM 1059 C C . ARG A 1 127 ? 0.579 4.832 -9.770 1.00 97.56 127 ARG A C 1
ATOM 1061 O O . ARG A 1 127 ? -0.193 5.535 -9.130 1.00 97.56 127 ARG A O 1
ATOM 1068 N N . LEU A 1 128 ? 1.388 3.941 -9.194 1.00 96.56 128 LEU A N 1
ATOM 1069 C CA . LEU A 1 128 ? 1.453 3.732 -7.747 1.00 96.56 128 LEU A CA 1
ATOM 1070 C C . LEU A 1 128 ? 1.788 5.041 -7.025 1.00 96.56 128 LEU A C 1
ATOM 1072 O O . LEU A 1 128 ? 1.066 5.421 -6.109 1.00 96.56 128 LEU A O 1
ATOM 1076 N N . LYS A 1 129 ? 2.827 5.753 -7.483 1.00 94.75 129 LYS A N 1
ATOM 1077 C CA . LYS A 1 129 ? 3.228 7.045 -6.916 1.00 94.75 129 LYS A CA 1
ATOM 1078 C C . LYS A 1 129 ? 2.120 8.094 -7.025 1.00 94.75 129 LYS A C 1
ATOM 1080 O O . LYS A 1 129 ? 1.882 8.821 -6.069 1.00 94.75 129 LYS A O 1
ATOM 1085 N N . ALA A 1 130 ? 1.432 8.166 -8.164 1.00 94.62 130 ALA A N 1
ATOM 1086 C CA . ALA A 1 130 ? 0.331 9.111 -8.367 1.00 94.62 130 ALA A CA 1
ATOM 1087 C C . ALA A 1 130 ? -0.860 8.863 -7.422 1.00 94.62 130 ALA A C 1
ATOM 1089 O O . ALA A 1 130 ? -1.597 9.792 -7.110 1.00 94.62 130 ALA A O 1
ATOM 1090 N N . LEU A 1 131 ? -1.037 7.619 -6.969 1.00 94.69 131 LEU A N 1
ATOM 1091 C CA . LEU A 1 131 ? -2.108 7.202 -6.066 1.00 94.69 131 LEU A CA 1
ATOM 1092 C C . LEU A 1 131 ? -1.677 7.114 -4.594 1.00 94.69 131 LEU A C 1
ATOM 1094 O O . LEU A 1 131 ? -2.494 6.731 -3.756 1.00 94.69 131 LEU A O 1
ATOM 1098 N N . CYS A 1 132 ? -0.412 7.398 -4.269 1.00 89.94 132 CYS A N 1
ATOM 1099 C CA . CYS A 1 132 ? 0.094 7.269 -2.907 1.00 89.94 132 CYS A CA 1
ATOM 1100 C C . CYS A 1 132 ? -0.741 8.124 -1.935 1.00 89.94 132 CYS A C 1
ATOM 1102 O O . CYS A 1 132 ? -0.879 9.330 -2.142 1.00 89.94 132 CYS A O 1
ATOM 1104 N N . PRO A 1 133 ? -1.290 7.526 -0.860 1.00 81.38 133 PRO A N 1
ATOM 1105 C CA . PRO A 1 133 ? -2.170 8.245 0.060 1.00 81.38 133 PRO A CA 1
ATOM 1106 C C . PRO A 1 133 ? -1.412 9.205 0.986 1.00 81.38 133 PRO A C 1
ATOM 1108 O O . PRO A 1 133 ? -2.009 10.125 1.540 1.00 81.38 133 PRO A O 1
ATOM 1111 N N . THR A 1 134 ? -0.109 8.987 1.181 1.00 84.69 134 THR A N 1
ATOM 1112 C CA . THR A 1 134 ? 0.795 9.874 1.924 1.00 84.69 134 THR A CA 1
ATOM 1113 C C . THR A 1 134 ? 2.132 9.980 1.182 1.00 84.69 134 THR A C 1
ATOM 1115 O O . THR A 1 134 ? 2.292 9.429 0.094 1.00 84.69 134 THR A O 1
ATOM 1118 N N . ALA A 1 135 ? 3.119 10.658 1.777 1.00 79.00 135 ALA A N 1
ATOM 1119 C CA . ALA A 1 135 ? 4.493 10.672 1.266 1.00 79.00 135 ALA A CA 1
ATOM 1120 C C . ALA A 1 135 ? 5.155 9.276 1.247 1.00 79.00 135 ALA A C 1
ATOM 1122 O O . ALA A 1 135 ? 6.186 9.087 0.612 1.00 79.00 135 ALA A O 1
ATOM 1123 N N . ALA A 1 136 ? 4.587 8.292 1.950 1.00 83.62 136 ALA A N 1
ATOM 1124 C CA . ALA A 1 136 ? 5.036 6.908 1.919 1.00 83.62 136 ALA A CA 1
ATOM 1125 C C . ALA A 1 136 ? 3.968 6.015 1.262 1.00 83.62 136 ALA A C 1
ATOM 1127 O O . ALA A 1 136 ? 2.766 6.265 1.412 1.00 83.62 136 ALA A O 1
ATOM 1128 N N . PRO A 1 137 ? 4.365 4.947 0.551 1.00 90.31 137 PRO A N 1
ATOM 1129 C CA . PRO A 1 137 ? 3.409 3.970 0.055 1.00 90.31 137 PRO A CA 1
ATOM 1130 C C . PRO A 1 137 ? 2.630 3.312 1.198 1.00 90.31 137 PRO A C 1
ATOM 1132 O O . PRO A 1 137 ? 3.187 2.943 2.230 1.00 90.31 137 PRO A O 1
ATOM 1135 N N . ALA A 1 138 ? 1.334 3.105 0.987 1.00 94.38 138 ALA A N 1
ATOM 1136 C CA . ALA A 1 138 ? 0.548 2.236 1.846 1.00 94.38 138 ALA A CA 1
ATOM 1137 C C . ALA A 1 138 ? 0.806 0.758 1.531 1.00 94.38 138 ALA A C 1
ATOM 1139 O O . ALA A 1 138 ? 0.975 0.378 0.370 1.00 94.38 138 ALA A O 1
ATOM 1140 N N . VAL A 1 139 ? 0.731 -0.080 2.560 1.00 94.94 139 VAL A N 1
ATOM 1141 C CA . VAL A 1 139 ? 0.802 -1.547 2.460 1.00 94.94 139 VAL A CA 1
ATOM 1142 C C . VAL A 1 139 ? -0.456 -2.178 3.050 1.00 94.94 139 VAL A C 1
ATOM 1144 O O . VAL A 1 139 ? -1.179 -1.530 3.806 1.00 94.94 139 VAL A O 1
ATOM 1147 N N . THR A 1 140 ? -0.751 -3.435 2.725 1.00 97.31 140 THR A N 1
ATOM 1148 C CA . THR A 1 140 ? -1.931 -4.111 3.286 1.00 97.31 140 THR A CA 1
ATOM 1149 C C . THR A 1 140 ? -1.721 -4.472 4.761 1.00 97.31 140 THR A C 1
ATOM 1151 O O . THR A 1 140 ? -0.596 -4.735 5.203 1.00 97.31 140 THR A O 1
ATOM 1154 N N . LEU A 1 141 ? -2.804 -4.540 5.546 1.00 97.19 141 LEU A N 1
ATOM 1155 C CA . LEU A 1 141 ? -2.728 -5.028 6.930 1.00 97.19 141 LEU A CA 1
ATOM 1156 C C . LEU A 1 141 ? -2.168 -6.447 6.985 1.00 97.19 141 LEU A C 1
ATOM 1158 O O . LEU A 1 141 ? -1.407 -6.759 7.901 1.00 97.19 141 LEU A O 1
ATOM 1162 N N . GLN A 1 142 ? -2.506 -7.286 6.001 1.00 95.75 142 GLN A N 1
ATOM 1163 C CA . GLN A 1 142 ? -1.959 -8.632 5.879 1.00 95.75 142 GLN A CA 1
ATOM 1164 C C . GLN A 1 142 ? -0.439 -8.631 5.683 1.00 95.75 142 GLN A C 1
ATOM 1166 O O . GLN A 1 142 ? 0.234 -9.438 6.323 1.00 95.75 142 GLN A O 1
ATOM 1171 N N . GLU A 1 143 ? 0.114 -7.722 4.877 1.00 95.38 143 GLU A N 1
ATOM 1172 C CA . GLU A 1 143 ? 1.564 -7.628 4.678 1.00 95.38 143 GLU A CA 1
ATOM 1173 C C . GLU A 1 143 ? 2.291 -7.269 5.981 1.00 95.38 143 GLU A C 1
ATOM 1175 O O . GLU A 1 143 ? 3.201 -7.979 6.407 1.00 95.38 143 GLU A O 1
ATOM 1180 N N . LEU A 1 144 ? 1.822 -6.235 6.689 1.00 95.44 144 LEU A N 1
ATOM 1181 C CA . LEU A 1 144 ? 2.388 -5.830 7.986 1.00 95.44 144 LEU A CA 1
ATOM 1182 C C . LEU A 1 144 ? 2.333 -6.951 9.019 1.00 95.44 144 LEU A C 1
ATOM 1184 O O . LEU A 1 144 ? 3.253 -7.151 9.813 1.00 95.44 144 LEU A O 1
ATOM 1188 N N . CYS A 1 145 ? 1.238 -7.693 8.987 1.00 93.88 145 CYS A N 1
ATOM 1189 C CA . CYS A 1 145 ? 1.028 -8.896 9.752 1.00 93.88 145 CYS A CA 1
ATOM 1190 C C . CYS A 1 145 ? 2.094 -9.964 9.411 1.00 93.88 145 CYS A C 1
ATOM 1192 O O . CYS A 1 145 ? 2.731 -10.508 10.317 1.00 93.88 145 CYS A O 1
ATOM 1194 N N . CYS A 1 146 ? 2.310 -10.287 8.137 1.00 91.50 146 CYS A N 1
ATOM 1195 C CA . CYS A 1 146 ? 3.261 -11.317 7.705 1.00 91.50 146 CYS A CA 1
ATOM 1196 C C . CYS A 1 146 ? 4.721 -10.968 8.025 1.00 91.50 146 CYS A C 1
ATOM 1198 O O . CYS A 1 146 ? 5.430 -11.803 8.582 1.00 91.50 146 CYS A O 1
ATOM 1200 N N . ASP A 1 147 ? 5.149 -9.738 7.744 1.00 89.25 147 ASP A N 1
ATOM 1201 C CA . ASP A 1 147 ? 6.536 -9.306 7.960 1.00 89.25 147 ASP A CA 1
ATOM 1202 C C . ASP A 1 147 ? 6.807 -8.853 9.413 1.00 89.25 147 ASP A C 1
ATOM 1204 O O . ASP A 1 147 ? 7.945 -8.757 9.872 1.00 89.25 147 ASP A O 1
ATOM 1208 N N . GLY A 1 148 ? 5.756 -8.623 10.205 1.00 91.56 148 GLY A N 1
ATOM 1209 C CA . GLY A 1 148 ? 5.882 -8.154 11.585 1.00 91.56 148 GLY A CA 1
ATOM 1210 C C . GLY A 1 148 ? 6.304 -6.686 11.677 1.00 91.56 148 GLY A C 1
ATOM 1211 O O . GLY A 1 148 ? 6.976 -6.301 12.640 1.00 91.56 148 GLY A O 1
ATOM 1212 N N . CYS A 1 149 ? 5.889 -5.885 10.693 1.00 94.19 149 CYS A N 1
ATOM 1213 C CA . CYS A 1 149 ? 6.152 -4.452 10.571 1.00 94.19 149 CYS A CA 1
ATOM 1214 C C . CYS A 1 149 ? 7.648 -4.081 10.485 1.00 94.19 149 CYS A C 1
ATOM 1216 O O . CYS A 1 149 ? 8.017 -3.015 10.981 1.00 94.19 149 CYS A O 1
ATOM 1218 N N . ARG A 1 150 ? 8.537 -4.914 9.915 1.00 91.50 150 ARG A N 1
ATOM 1219 C CA . ARG A 1 150 ? 9.986 -4.603 9.904 1.00 91.50 150 ARG A CA 1
ATOM 1220 C C . ARG A 1 150 ? 10.303 -3.405 9.017 1.00 91.50 150 ARG A C 1
ATOM 1222 O O . ARG A 1 150 ? 11.155 -2.601 9.396 1.00 91.50 150 ARG A O 1
ATOM 1229 N N . ALA A 1 151 ? 9.573 -3.260 7.912 1.00 87.50 151 ALA A N 1
ATOM 1230 C CA . ALA A 1 151 ? 9.654 -2.110 7.013 1.00 87.50 151 ALA A CA 1
ATOM 1231 C C . ALA A 1 151 ? 9.366 -0.771 7.717 1.00 87.50 151 ALA A C 1
ATOM 1233 O O . ALA A 1 151 ? 10.000 0.239 7.435 1.00 87.50 151 ALA A O 1
ATOM 1234 N N . VAL A 1 152 ? 8.455 -0.775 8.697 1.00 93.06 152 VAL A N 1
ATOM 1235 C CA . VAL A 1 152 ? 8.013 0.439 9.394 1.00 93.06 152 VAL A CA 1
ATOM 1236 C C . VAL A 1 152 ? 9.166 1.035 10.217 1.00 93.06 152 VAL A C 1
ATOM 1238 O O . VAL A 1 152 ? 9.808 0.299 10.974 1.00 93.06 152 VAL A O 1
ATOM 1241 N N . PRO A 1 153 ? 9.415 2.354 10.162 1.00 93.19 153 PRO A N 1
ATOM 1242 C CA . PRO A 1 153 ? 10.488 2.999 10.910 1.00 93.19 153 PRO A CA 1
ATOM 1243 C C . PRO A 1 153 ? 10.204 3.083 12.420 1.00 93.19 153 PRO A C 1
ATOM 1245 O O . PRO A 1 153 ? 9.061 3.175 12.876 1.00 93.19 153 PRO A O 1
ATOM 1248 N N . GLU A 1 154 ? 11.271 3.101 13.225 1.00 96.00 154 GLU A N 1
ATOM 1249 C CA . GLU A 1 154 ? 11.204 3.306 14.683 1.00 96.00 154 GLU A CA 1
ATOM 1250 C C . GLU A 1 154 ? 11.217 4.798 15.051 1.00 96.00 154 GLU A C 1
ATOM 1252 O O . GLU A 1 154 ? 12.036 5.249 15.846 1.00 96.00 154 GLU A O 1
ATOM 1257 N N . VAL A 1 155 ? 10.310 5.575 14.459 1.00 95.50 155 VAL A N 1
ATOM 1258 C CA . VAL A 1 155 ? 10.167 7.020 14.710 1.00 95.50 155 VAL A CA 1
ATOM 1259 C C . VAL A 1 155 ? 8.742 7.352 15.149 1.00 95.50 155 VAL A C 1
ATOM 1261 O O . VAL A 1 155 ? 7.819 6.607 14.799 1.00 95.50 155 VAL A O 1
ATOM 1264 N N . PRO A 1 156 ? 8.524 8.425 15.929 1.00 97.38 156 PRO A N 1
ATOM 1265 C CA . PRO A 1 156 ? 7.181 8.906 16.224 1.00 97.38 156 PRO A CA 1
ATOM 1266 C C . PRO A 1 156 ? 6.405 9.249 14.946 1.00 97.38 156 PRO A C 1
ATOM 1268 O O . PRO A 1 156 ? 6.990 9.604 13.920 1.00 97.38 156 PRO A O 1
ATOM 1271 N N . GLY A 1 157 ? 5.082 9.119 14.994 1.00 97.00 157 GLY A N 1
ATOM 1272 C CA . GLY A 1 157 ? 4.253 9.418 13.831 1.00 97.00 157 GLY A CA 1
ATOM 1273 C C . GLY A 1 157 ? 2.774 9.122 14.008 1.00 97.00 157 GLY A C 1
ATOM 1274 O O . GLY A 1 157 ? 2.333 8.587 15.032 1.00 97.00 157 GLY A O 1
ATOM 1275 N N . VAL A 1 158 ? 2.012 9.443 12.973 1.00 97.50 158 VAL A N 1
ATOM 1276 C CA . VAL A 1 158 ? 0.594 9.102 12.833 1.00 97.50 158 VAL A CA 1
ATOM 1277 C C . VAL A 1 158 ? 0.407 8.066 11.730 1.00 97.50 158 VAL A C 1
ATOM 1279 O O . VAL A 1 158 ? 1.256 7.907 10.855 1.00 97.50 158 VAL A O 1
ATOM 1282 N N . TYR A 1 159 ? -0.688 7.317 11.793 1.00 97.62 159 TYR A N 1
ATOM 1283 C CA . TYR A 1 159 ? -1.030 6.321 10.785 1.00 97.62 159 TYR A CA 1
ATOM 1284 C C . TYR A 1 159 ? -2.529 6.281 10.529 1.00 97.62 159 TYR A C 1
ATOM 1286 O O . TYR A 1 159 ? -3.336 6.586 11.411 1.00 97.62 159 TYR A O 1
ATOM 1294 N N . TRP A 1 160 ? -2.877 5.842 9.327 1.00 97.94 160 TRP A N 1
ATOM 1295 C CA . TRP A 1 160 ? -4.242 5.676 8.863 1.00 97.94 160 TRP A CA 1
ATOM 1296 C C . TRP A 1 160 ? -4.490 4.222 8.497 1.00 97.94 160 TRP A C 1
ATOM 1298 O O . TRP A 1 160 ? -3.628 3.579 7.903 1.00 97.94 160 TRP A O 1
ATOM 1308 N N . VAL A 1 161 ? -5.685 3.727 8.804 1.00 98.19 161 VAL A N 1
ATOM 1309 C CA . VAL A 1 161 ? -6.243 2.549 8.136 1.00 98.19 161 VAL A CA 1
ATOM 1310 C C . VAL A 1 161 ? -7.245 3.046 7.110 1.00 98.19 161 VAL A C 1
ATOM 1312 O O . VAL A 1 161 ? -8.173 3.778 7.464 1.00 98.19 161 VAL A O 1
ATOM 1315 N N . LEU A 1 162 ? -7.050 2.650 5.859 1.00 98.06 162 LEU A N 1
ATOM 1316 C CA . LEU A 1 162 ? -7.812 3.118 4.713 1.00 98.06 162 LEU A CA 1
ATOM 1317 C C . LEU A 1 162 ? -8.583 1.962 4.071 1.00 98.06 162 LEU A C 1
ATOM 1319 O O . LEU A 1 162 ? -8.065 0.848 3.944 1.00 98.06 162 LEU A O 1
ATOM 1323 N N . ALA A 1 163 ? -9.813 2.243 3.649 1.00 97.56 163 ALA A N 1
ATOM 1324 C CA . ALA A 1 163 ? -10.588 1.370 2.781 1.00 97.56 163 ALA A CA 1
ATOM 1325 C C . ALA A 1 163 ? -10.068 1.504 1.337 1.00 97.56 163 ALA A C 1
ATOM 1327 O O . ALA A 1 163 ? -10.059 2.616 0.804 1.00 97.56 163 ALA A O 1
ATOM 1328 N N . PRO A 1 164 ? -9.634 0.410 0.688 1.00 96.25 164 PRO A N 1
ATOM 1329 C CA . PRO A 1 164 ? -9.328 0.417 -0.734 1.00 96.25 164 PRO A CA 1
ATOM 1330 C C . PRO A 1 164 ? -10.547 0.834 -1.562 1.00 96.25 164 PRO A C 1
ATOM 1332 O O . PRO A 1 164 ? -11.672 0.408 -1.299 1.00 96.25 164 PRO A O 1
ATOM 1335 N N . GLU A 1 165 ? -10.318 1.627 -2.602 1.00 95.31 165 GLU A N 1
ATOM 1336 C CA . GLU A 1 165 ? -11.374 2.022 -3.531 1.00 95.31 165 GLU A CA 1
ATOM 1337 C C . GLU A 1 165 ? -12.008 0.796 -4.214 1.00 95.31 165 GLU A C 1
ATOM 1339 O O . GLU A 1 165 ? -11.321 -0.127 -4.661 1.00 95.31 165 GLU A O 1
ATOM 1344 N N . GLY A 1 166 ? -13.343 0.782 -4.271 1.00 92.69 166 GLY A N 1
ATOM 1345 C CA . GLY A 1 166 ? -14.130 -0.330 -4.810 1.00 92.69 166 GLY A CA 1
ATOM 1346 C C . GLY A 1 166 ? -14.293 -1.523 -3.861 1.00 92.69 166 GLY A C 1
ATOM 1347 O O . GLY A 1 166 ? -15.026 -2.454 -4.187 1.00 92.69 166 GLY A O 1
ATOM 1348 N N . MET A 1 167 ? -13.667 -1.508 -2.679 1.00 94.75 167 MET A N 1
ATOM 1349 C CA . MET A 1 167 ? -13.822 -2.575 -1.692 1.00 94.75 167 MET A CA 1
ATOM 1350 C C . MET A 1 167 ? -15.105 -2.385 -0.863 1.00 94.75 167 MET A C 1
ATOM 1352 O O . MET A 1 167 ? -15.237 -1.373 -0.171 1.00 94.75 167 MET A O 1
ATOM 1356 N N . PRO A 1 168 ? -16.038 -3.355 -0.840 1.00 93.06 168 PRO A N 1
ATOM 1357 C CA . PRO A 1 168 ? -17.202 -3.277 0.035 1.00 93.06 168 PRO A CA 1
ATOM 1358 C C . PRO A 1 168 ? -16.805 -3.492 1.503 1.00 93.06 168 PRO A C 1
ATOM 1360 O O . PRO A 1 168 ? -16.205 -4.508 1.855 1.00 93.06 168 PRO A O 1
ATOM 1363 N N . ILE A 1 169 ? -17.204 -2.575 2.386 1.00 96.12 169 ILE A N 1
ATOM 1364 C CA . ILE A 1 169 ? -17.011 -2.721 3.834 1.00 96.12 169 ILE A CA 1
ATOM 1365 C C . ILE A 1 169 ? -18.197 -3.478 4.435 1.00 96.12 169 ILE A C 1
ATOM 1367 O O . ILE A 1 169 ? -19.336 -3.019 4.387 1.00 96.12 169 ILE A O 1
ATOM 1371 N N . ARG A 1 170 ? -17.925 -4.666 4.991 1.00 95.81 170 ARG A N 1
ATOM 1372 C CA . ARG A 1 170 ? -18.920 -5.541 5.632 1.00 95.81 170 ARG A CA 1
ATOM 1373 C C . ARG A 1 170 ? -18.456 -5.953 7.019 1.00 95.81 170 ARG A C 1
ATOM 1375 O O . ARG A 1 170 ? -17.368 -6.521 7.162 1.00 95.81 170 ARG A O 1
ATOM 1382 N N . PHE A 1 171 ? -19.301 -5.715 8.015 1.00 96.94 171 PHE A N 1
ATOM 1383 C CA . PHE A 1 171 ? -19.013 -6.042 9.407 1.00 96.94 171 PHE A CA 1
ATOM 1384 C C . PHE A 1 171 ? -19.461 -7.458 9.764 1.00 96.94 171 PHE A C 1
ATOM 1386 O O . PHE A 1 171 ? -20.593 -7.849 9.493 1.00 96.94 171 PHE A O 1
ATOM 1393 N N . SER A 1 172 ? -18.564 -8.205 10.396 1.00 93.62 172 SER A N 1
ATOM 1394 C CA . SER A 1 172 ? -18.814 -9.530 10.945 1.00 93.62 172 SER A CA 1
ATOM 1395 C C . SER A 1 172 ? -19.131 -9.449 12.440 1.00 93.62 172 SER A C 1
ATOM 1397 O O . SER A 1 172 ? -18.503 -8.692 13.190 1.00 93.62 172 SER A O 1
ATOM 1399 N N . GLU A 1 173 ? -20.096 -10.265 12.866 1.00 92.12 173 GLU A N 1
ATOM 1400 C CA . GLU A 1 173 ? -20.398 -10.546 14.280 1.00 92.12 173 GLU A CA 1
ATOM 1401 C C . GLU A 1 173 ? -19.528 -11.691 14.832 1.00 92.12 173 GLU A C 1
ATOM 1403 O O . GLU A 1 173 ? -19.587 -12.015 16.016 1.00 92.12 173 GLU A O 1
ATOM 1408 N N . GLN A 1 174 ? -18.717 -12.329 13.982 1.00 88.56 174 GLN A N 1
ATOM 1409 C CA . GLN A 1 174 ? -17.798 -13.372 14.412 1.00 88.56 174 GLN A CA 1
ATOM 1410 C C . GLN A 1 174 ? -16.639 -12.766 15.210 1.00 88.56 174 GLN A C 1
ATOM 1412 O O . GLN A 1 174 ? -16.054 -11.747 14.835 1.00 88.56 174 GLN A O 1
ATOM 1417 N N . GLU A 1 175 ? -16.263 -13.429 16.303 1.00 85.31 175 GLU A N 1
ATOM 1418 C CA . GLU A 1 175 ? -15.059 -13.069 17.043 1.00 85.31 175 GLU A CA 1
ATOM 1419 C C . GLU A 1 175 ? -13.813 -13.236 16.155 1.00 85.31 175 GLU A C 1
ATOM 1421 O O . GLU A 1 175 ? -13.474 -14.342 15.743 1.00 85.31 175 GLU A O 1
ATOM 1426 N N . TYR A 1 176 ? -13.087 -12.141 15.906 1.00 85.25 176 TYR A N 1
ATOM 1427 C CA . TYR A 1 176 ? -11.803 -12.163 15.184 1.00 85.25 176 TYR A CA 1
ATOM 1428 C C . TYR A 1 176 ? -10.633 -12.664 16.050 1.00 85.25 176 TYR A C 1
ATOM 1430 O O . TYR A 1 176 ? -9.529 -12.880 15.559 1.00 85.25 176 TYR A O 1
ATOM 1438 N N . ARG A 1 177 ? -10.863 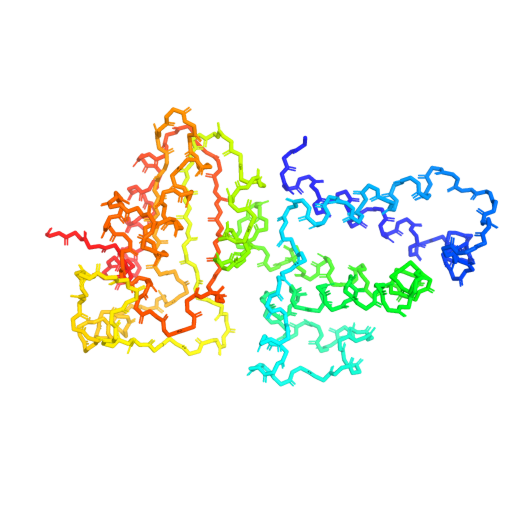-12.833 17.357 1.00 84.31 177 ARG A N 1
ATOM 1439 C CA . ARG A 1 177 ? -9.918 -13.400 18.328 1.00 84.31 177 ARG A CA 1
ATOM 1440 C C . ARG A 1 177 ? -10.667 -13.920 19.559 1.00 84.31 177 ARG A C 1
ATOM 1442 O O . ARG A 1 177 ? -11.739 -13.392 19.850 1.00 84.31 177 ARG A O 1
ATOM 1449 N N . PRO A 1 178 ? -10.092 -14.839 20.352 1.00 83.19 178 PRO A N 1
ATOM 1450 C CA . PRO A 1 178 ? -10.748 -15.334 21.559 1.00 83.19 178 PRO A CA 1
ATOM 1451 C C . PRO A 1 178 ? -11.133 -14.202 22.520 1.00 83.19 178 PRO A C 1
ATOM 1453 O O . PRO A 1 178 ? -10.279 -13.397 22.907 1.00 83.19 178 PRO A O 1
ATOM 1456 N N . LYS A 1 179 ? -12.406 -14.158 22.937 1.00 82.19 179 LYS A N 1
ATOM 1457 C CA . LYS A 1 179 ? -12.938 -13.149 23.876 1.00 82.19 179 LYS A CA 1
ATOM 1458 C C . LYS A 1 179 ? -12.821 -11.722 23.324 1.00 82.19 179 LYS A C 1
ATOM 1460 O O . LYS A 1 179 ? -12.586 -10.762 24.074 1.00 82.19 179 LYS A O 1
ATOM 1465 N N . ALA A 1 180 ? -12.932 -11.567 22.004 1.00 83.06 180 ALA A N 1
ATOM 1466 C CA . ALA A 1 180 ? -12.965 -10.261 21.362 1.00 83.06 180 ALA A CA 1
ATOM 1467 C C . ALA A 1 180 ? -14.128 -9.425 21.912 1.00 83.06 180 ALA A C 1
ATOM 1469 O O . ALA A 1 180 ? -15.282 -9.839 21.891 1.00 83.06 180 ALA A O 1
ATOM 1470 N N . LYS A 1 181 ? -13.843 -8.195 22.353 1.00 87.69 181 LYS A N 1
ATOM 1471 C CA . LYS A 1 181 ? -14.899 -7.221 22.655 1.00 87.69 181 LYS A CA 1
ATOM 1472 C C . LYS A 1 181 ? -15.396 -6.612 21.345 1.00 87.69 181 LYS A C 1
ATOM 1474 O O . LYS A 1 181 ? -14.904 -5.554 20.944 1.00 87.69 181 LYS A O 1
ATOM 1479 N N . ILE A 1 182 ? -16.315 -7.295 20.676 1.00 92.06 182 ILE A N 1
ATOM 1480 C CA . ILE A 1 182 ? -16.921 -6.834 19.424 1.00 92.06 182 ILE A CA 1
ATOM 1481 C C . ILE A 1 182 ? -17.993 -5.764 19.674 1.00 92.06 182 ILE A C 1
ATOM 1483 O O . ILE A 1 182 ? -18.581 -5.676 20.754 1.00 92.06 182 ILE A O 1
ATOM 1487 N N . TYR A 1 183 ? -18.208 -4.908 18.684 1.00 94.56 183 TYR A N 1
ATOM 1488 C CA . TYR A 1 183 ? -19.379 -4.044 18.584 1.00 94.56 183 TYR A CA 1
ATOM 1489 C C . TYR A 1 183 ? -20.474 -4.761 17.787 1.00 94.56 183 TYR A C 1
ATOM 1491 O O . TYR A 1 183 ? -20.122 -5.504 16.875 1.00 94.56 183 TYR A O 1
ATOM 1499 N N . PRO A 1 184 ? -21.767 -4.484 18.034 1.00 95.50 184 PRO A N 1
ATOM 1500 C CA . PRO A 1 184 ? -22.823 -4.937 17.133 1.00 95.50 184 PRO A CA 1
ATOM 1501 C C . PRO A 1 184 ? -22.561 -4.444 15.703 1.00 95.50 184 PRO A C 1
ATOM 1503 O O . PRO A 1 184 ? -22.309 -3.250 15.507 1.00 95.50 184 PRO A O 1
ATOM 1506 N N . ALA A 1 185 ? -22.655 -5.323 14.709 1.00 95.88 185 ALA A N 1
ATOM 1507 C CA . ALA A 1 185 ? -22.394 -5.013 13.304 1.00 95.88 185 ALA A CA 1
ATOM 1508 C C . ALA A 1 185 ? -23.284 -3.870 12.807 1.00 95.88 185 ALA A C 1
ATOM 1510 O O . ALA A 1 185 ? -22.795 -2.957 12.147 1.00 95.88 185 ALA A O 1
ATOM 1511 N N . LYS A 1 186 ? -24.559 -3.842 13.221 1.00 96.31 186 LYS A N 1
ATOM 1512 C CA . LYS A 1 186 ? -25.486 -2.743 12.905 1.00 96.31 186 LYS A CA 1
ATOM 1513 C C . LYS A 1 186 ? -24.960 -1.381 13.373 1.00 96.31 186 LYS A C 1
ATOM 1515 O O . LYS A 1 186 ? -25.006 -0.416 12.623 1.00 96.31 186 LYS A O 1
ATOM 1520 N N . LYS A 1 187 ? -24.393 -1.312 14.582 1.00 95.88 187 LYS A N 1
ATOM 1521 C CA . LYS A 1 187 ? -23.822 -0.075 15.137 1.00 95.88 187 LYS A CA 1
ATOM 1522 C C . LYS A 1 187 ? -22.600 0.394 14.339 1.00 95.88 187 LYS A C 1
ATOM 1524 O O . LYS A 1 187 ? -22.382 1.595 14.196 1.00 95.88 187 LYS A O 1
ATOM 1529 N N . LEU A 1 188 ? -21.780 -0.543 13.859 1.00 96.31 188 LEU A N 1
ATOM 1530 C CA . LEU A 1 188 ? -20.646 -0.225 12.989 1.00 96.31 188 LEU A CA 1
ATOM 1531 C C . LEU A 1 188 ? -21.115 0.259 11.616 1.00 96.31 188 LEU A C 1
ATOM 1533 O O . LEU A 1 188 ? -20.588 1.256 11.128 1.00 96.31 188 LEU A O 1
ATOM 1537 N N . GLN A 1 189 ? -22.132 -0.396 11.051 1.00 96.44 189 GLN A N 1
ATOM 1538 C CA . GLN A 1 189 ? -22.738 -0.027 9.775 1.00 96.44 189 GLN A CA 1
ATOM 1539 C C . GLN A 1 189 ? -23.311 1.391 9.818 1.00 96.44 189 GLN A C 1
ATOM 1541 O O . GLN A 1 189 ? -22.907 2.225 9.017 1.00 96.44 189 GLN A O 1
ATOM 1546 N N . GLU A 1 190 ? -24.152 1.700 10.809 1.00 95.44 190 GLU A N 1
ATOM 1547 C CA . GLU A 1 190 ? -24.744 3.034 10.991 1.00 95.44 190 GLU A CA 1
ATOM 1548 C C . GLU A 1 190 ? -23.666 4.123 11.130 1.00 95.44 190 GLU A C 1
ATOM 1550 O O . GLU A 1 190 ? -23.780 5.201 10.549 1.00 95.44 190 GLU A O 1
ATOM 1555 N N . LYS A 1 191 ? -22.582 3.842 11.869 1.00 94.56 191 LYS A N 1
ATOM 1556 C CA . LYS A 1 191 ? -21.461 4.782 12.007 1.00 94.56 191 LYS A CA 1
ATOM 1557 C C . LYS A 1 191 ? -20.707 4.981 10.689 1.00 94.56 191 LYS A C 1
ATOM 1559 O O . LYS A 1 191 ? -20.312 6.104 10.404 1.00 94.56 191 LYS A O 1
ATOM 1564 N N . TYR A 1 192 ? -20.476 3.913 9.929 1.00 94.94 192 TYR A N 1
ATOM 1565 C CA . TYR A 1 192 ? -19.769 3.961 8.648 1.00 94.94 192 TYR A CA 1
ATOM 1566 C C . TYR A 1 192 ? -20.578 4.691 7.566 1.00 94.94 192 TYR A C 1
ATOM 1568 O O . TYR A 1 192 ? -20.044 5.544 6.861 1.00 94.94 192 TYR A O 1
ATOM 1576 N N . GLU A 1 193 ? -21.876 4.406 7.466 1.00 93.81 193 GLU A N 1
ATOM 1577 C CA . GLU A 1 193 ? -22.797 5.048 6.518 1.00 93.81 193 GLU A CA 1
ATOM 1578 C C . GLU A 1 193 ? -23.064 6.518 6.854 1.00 93.81 193 GLU A C 1
ATOM 1580 O O . GLU A 1 193 ? -23.318 7.318 5.959 1.00 93.81 193 GLU A O 1
ATOM 1585 N N . GLY A 1 194 ? -22.962 6.893 8.132 1.00 90.38 194 GLY A N 1
ATOM 1586 C CA . GLY A 1 194 ? -23.100 8.279 8.578 1.00 90.38 194 GLY A CA 1
ATOM 1587 C C . GLY A 1 194 ? -21.904 9.187 8.259 1.00 90.38 194 GLY A C 1
ATOM 1588 O O . GLY A 1 194 ? -21.995 10.391 8.491 1.00 90.38 194 GLY A O 1
ATOM 1589 N N . CYS A 1 195 ? -20.785 8.650 7.762 1.00 89.00 195 CYS A N 1
ATOM 1590 C CA . CYS A 1 195 ? -19.610 9.432 7.371 1.00 89.00 195 CYS A CA 1
ATOM 1591 C C . CYS A 1 195 ? -19.641 9.754 5.870 1.00 89.00 195 CYS A C 1
ATOM 1593 O O . CYS A 1 195 ? -19.814 8.858 5.049 1.00 89.00 195 CYS A O 1
ATOM 1595 N N . ALA A 1 196 ? -19.400 11.016 5.502 1.00 87.25 196 ALA A N 1
ATOM 1596 C CA . ALA A 1 196 ? -19.299 11.427 4.097 1.00 87.25 196 ALA A CA 1
ATOM 1597 C C . ALA A 1 196 ? -18.046 10.858 3.400 1.00 87.25 196 ALA A C 1
ATOM 1599 O O . ALA A 1 196 ? -18.063 10.538 2.216 1.00 87.25 196 ALA A O 1
ATOM 1600 N N . ASP A 1 197 ? -16.954 10.732 4.146 1.00 88.81 197 ASP A N 1
ATOM 1601 C CA . ASP A 1 197 ? -15.674 10.187 3.730 1.00 88.81 197 ASP A CA 1
ATOM 1602 C C . ASP A 1 197 ? -15.466 8.820 4.375 1.00 88.81 197 ASP A C 1
ATOM 1604 O O . ASP A 1 197 ? -15.043 8.682 5.526 1.00 88.81 197 ASP A O 1
ATOM 1608 N N . GLN A 1 198 ? -15.774 7.795 3.597 1.00 93.38 198 GLN A N 1
ATOM 1609 C CA . GLN A 1 198 ? -15.694 6.400 4.006 1.00 93.38 198 GLN A CA 1
ATOM 1610 C C . GLN A 1 198 ? -14.326 5.767 3.723 1.00 93.38 198 GLN A C 1
ATOM 1612 O O . GLN A 1 198 ? -14.125 4.583 4.006 1.00 93.38 198 GLN A O 1
ATOM 1617 N N . SER A 1 199 ? -13.383 6.539 3.173 1.00 94.25 199 SER A N 1
ATOM 1618 C CA . SER A 1 199 ? -12.054 6.040 2.821 1.00 94.25 199 SER A CA 1
ATOM 1619 C C . SER A 1 199 ? -11.143 5.902 4.042 1.00 94.25 199 SER A C 1
ATOM 1621 O O . SER A 1 199 ? -10.315 4.996 4.083 1.00 94.25 199 SER A O 1
ATOM 1623 N N . ILE A 1 200 ? -11.320 6.738 5.072 1.00 96.75 200 ILE A N 1
ATOM 1624 C CA . ILE A 1 200 ? -10.523 6.703 6.306 1.00 96.75 200 ILE A CA 1
ATOM 1625 C C . ILE A 1 200 ? -11.297 5.968 7.404 1.00 96.75 200 ILE A C 1
ATOM 1627 O O . ILE A 1 200 ? -12.300 6.454 7.923 1.00 96.75 200 ILE A O 1
ATOM 1631 N N . LEU A 1 201 ? -10.798 4.801 7.809 1.00 97.69 201 LEU A N 1
ATOM 1632 C CA . LEU A 1 201 ? -11.442 3.935 8.803 1.00 97.69 201 LEU A CA 1
ATOM 1633 C C . LEU A 1 201 ? -10.895 4.147 10.216 1.00 97.69 201 LEU A C 1
ATOM 1635 O O . LEU A 1 201 ? -11.607 3.956 11.206 1.00 97.69 201 LEU A O 1
ATOM 1639 N N . TYR A 1 202 ? -9.619 4.513 10.324 1.00 97.88 202 TYR A N 1
ATOM 1640 C CA . TYR A 1 202 ? -8.954 4.721 11.603 1.00 97.88 202 TYR A CA 1
ATOM 1641 C C . TYR A 1 202 ? -7.795 5.697 11.458 1.00 97.88 202 TYR A C 1
ATOM 1643 O O . TYR A 1 202 ? -7.030 5.592 10.506 1.00 97.88 202 TYR A O 1
ATOM 1651 N N . ILE A 1 203 ? -7.637 6.590 12.431 1.00 97.31 203 ILE A N 1
ATOM 1652 C CA . ILE A 1 203 ? -6.452 7.432 12.601 1.00 97.31 203 ILE A CA 1
ATOM 1653 C C . ILE A 1 203 ? -5.856 7.116 13.966 1.00 97.31 203 ILE A C 1
ATOM 1655 O O . ILE A 1 203 ? -6.550 7.146 14.988 1.00 97.31 203 ILE A O 1
ATOM 1659 N N . GLY A 1 204 ? -4.569 6.797 13.992 1.00 96.75 204 GLY A N 1
ATOM 1660 C CA . GLY A 1 204 ? -3.845 6.489 15.211 1.00 96.75 204 GLY A CA 1
ATOM 1661 C C . GLY A 1 204 ? -2.539 7.257 15.319 1.00 96.75 204 GLY A C 1
ATOM 1662 O O . GLY A 1 204 ? -1.982 7.741 14.340 1.00 96.75 204 GLY A O 1
ATOM 1663 N N . LYS A 1 205 ? -2.032 7.328 16.549 1.00 96.56 205 LYS A N 1
ATOM 1664 C CA . LYS A 1 205 ? -0.744 7.937 16.886 1.00 96.56 205 LYS A CA 1
ATOM 1665 C C . LYS A 1 205 ? 0.228 6.931 17.479 1.00 96.56 205 LYS A C 1
ATOM 1667 O O . LYS A 1 205 ? -0.190 5.949 18.111 1.00 96.56 205 LYS A O 1
ATOM 1672 N N . ALA A 1 206 ? 1.512 7.226 17.328 1.00 96.56 206 ALA A N 1
ATOM 1673 C CA . ALA A 1 206 ? 2.627 6.481 17.878 1.00 96.56 206 ALA A CA 1
ATOM 1674 C C . ALA A 1 206 ? 3.634 7.428 18.556 1.00 96.56 206 ALA A C 1
ATOM 1676 O O . ALA A 1 206 ? 4.455 8.052 17.897 1.00 96.56 206 ALA A O 1
ATOM 1677 N N . GLU A 1 207 ? 3.574 7.495 19.889 1.00 93.81 207 GLU A N 1
ATOM 1678 C CA . GLU A 1 207 ? 4.452 8.322 20.748 1.00 93.81 207 GLU A CA 1
ATOM 1679 C C . GLU A 1 207 ? 5.350 7.460 21.661 1.00 93.81 207 GLU A C 1
ATOM 1681 O O . GLU A 1 207 ? 5.994 7.949 22.583 1.00 93.81 207 GLU A O 1
ATOM 1686 N N . GLY A 1 208 ? 5.348 6.138 21.459 1.00 89.62 208 GLY A N 1
ATOM 1687 C CA . GLY A 1 208 ? 6.150 5.208 22.255 1.00 89.62 208 GLY A CA 1
ATOM 1688 C C . GLY A 1 208 ? 7.640 5.267 21.909 1.00 89.62 208 GLY A C 1
ATOM 1689 O O . GLY A 1 208 ? 8.026 5.776 20.861 1.00 89.62 208 GLY A O 1
ATOM 1690 N N . LYS A 1 209 ? 8.479 4.648 22.751 1.00 90.62 209 LYS A N 1
ATOM 1691 C CA . LYS A 1 209 ? 9.949 4.636 22.606 1.00 90.62 209 LYS A CA 1
ATOM 1692 C C . LYS A 1 209 ? 10.438 4.171 21.227 1.00 90.62 209 LYS A C 1
ATOM 1694 O O . LYS A 1 209 ? 11.448 4.665 20.749 1.00 90.62 209 LYS A O 1
ATOM 1699 N N . ARG A 1 210 ? 9.745 3.206 20.612 1.00 94.19 210 ARG A N 1
ATOM 1700 C CA . ARG A 1 210 ? 10.049 2.685 19.264 1.00 94.19 210 ARG A CA 1
ATOM 1701 C C . ARG A 1 210 ? 9.026 3.131 18.211 1.00 94.19 210 ARG A C 1
ATOM 1703 O O . ARG A 1 210 ? 8.868 2.477 17.180 1.00 94.19 210 ARG A O 1
ATOM 1710 N N . GLY A 1 211 ? 8.292 4.204 18.509 1.00 96.19 211 GLY A N 1
ATOM 1711 C CA . GLY A 1 211 ? 7.432 4.917 17.574 1.00 96.19 211 GLY A CA 1
ATOM 1712 C C . GLY A 1 211 ? 6.431 4.043 16.817 1.00 96.19 211 GLY A C 1
ATOM 1713 O O . GLY A 1 211 ? 5.792 3.148 17.388 1.00 96.19 211 GLY A O 1
ATOM 1714 N N . LEU A 1 212 ? 6.294 4.337 15.522 1.00 96.94 212 LEU A N 1
ATOM 1715 C CA . LEU A 1 212 ? 5.376 3.700 14.579 1.00 96.94 212 LEU A CA 1
ATOM 1716 C C . LEU A 1 212 ? 5.525 2.179 14.567 1.00 96.94 212 LEU A C 1
ATOM 1718 O O . LEU A 1 212 ? 4.528 1.485 14.767 1.00 96.94 212 LEU A O 1
ATOM 1722 N N . ARG A 1 213 ? 6.748 1.646 14.422 1.00 96.31 213 ARG A N 1
ATOM 1723 C CA . ARG A 1 213 ? 6.986 0.191 14.377 1.00 96.31 213 ARG A CA 1
ATOM 1724 C C . ARG A 1 213 ? 6.393 -0.528 15.582 1.00 96.31 213 ARG A C 1
ATOM 1726 O O . ARG A 1 213 ? 5.654 -1.498 15.425 1.00 96.31 213 ARG A O 1
ATOM 1733 N N . GLN A 1 214 ? 6.685 -0.053 16.794 1.00 96.06 214 GLN A N 1
ATOM 1734 C CA . GLN A 1 214 ? 6.149 -0.668 18.010 1.00 96.06 214 GLN A CA 1
ATOM 1735 C C . GLN A 1 214 ? 4.627 -0.573 18.064 1.00 96.06 214 GLN A C 1
ATOM 1737 O O . GLN A 1 214 ? 3.965 -1.559 18.391 1.00 96.06 214 GLN A O 1
ATOM 1742 N N . ARG A 1 215 ? 4.069 0.601 17.762 1.00 96.88 215 ARG A N 1
ATOM 1743 C CA . ARG A 1 215 ? 2.627 0.834 17.849 1.00 96.88 215 ARG A CA 1
ATOM 1744 C C . ARG A 1 215 ? 1.844 -0.002 16.840 1.00 96.88 215 ARG A C 1
ATOM 1746 O O . ARG A 1 215 ? 0.825 -0.587 17.201 1.00 96.88 215 ARG A O 1
ATOM 1753 N N . LEU A 1 216 ? 2.327 -0.073 15.605 1.00 96.75 216 LEU A N 1
ATOM 1754 C CA . LEU A 1 216 ? 1.719 -0.855 14.535 1.00 96.75 216 LEU A CA 1
ATOM 1755 C C . LEU A 1 216 ? 1.881 -2.349 14.785 1.00 96.75 216 LEU A C 1
ATOM 1757 O O . LEU A 1 216 ? 0.913 -3.082 14.629 1.00 96.75 216 LEU A O 1
ATOM 1761 N N . LYS A 1 217 ? 3.035 -2.802 15.289 1.00 96.12 217 LYS A N 1
ATOM 1762 C CA . LYS A 1 217 ? 3.192 -4.195 15.723 1.00 96.12 217 LYS A CA 1
ATOM 1763 C C . LYS A 1 217 ? 2.172 -4.573 16.802 1.00 96.12 217 LYS A C 1
ATOM 1765 O O . LYS A 1 217 ? 1.487 -5.576 16.658 1.00 96.12 217 LYS A O 1
ATOM 1770 N N . GLN A 1 218 ? 2.004 -3.739 17.832 1.00 95.50 218 GLN A N 1
ATOM 1771 C CA . GLN A 1 218 ? 0.971 -3.948 18.855 1.00 95.50 218 GLN A CA 1
ATOM 1772 C C . GLN A 1 218 ? -0.440 -3.988 18.256 1.00 95.50 218 GLN A C 1
ATOM 1774 O O . GLN A 1 218 ? -1.277 -4.752 18.725 1.00 95.50 218 GLN A O 1
ATOM 1779 N N . TYR A 1 219 ? -0.707 -3.175 17.230 1.00 96.50 219 TYR A N 1
ATOM 1780 C CA . TYR A 1 219 ? -1.996 -3.159 16.544 1.00 96.50 219 TYR A CA 1
ATOM 1781 C C . TYR A 1 219 ? -2.256 -4.467 15.787 1.00 96.50 219 TYR A C 1
ATOM 1783 O O . TYR A 1 219 ? -3.304 -5.079 15.985 1.00 96.50 219 TYR A O 1
ATOM 1791 N N . MET A 1 220 ? -1.281 -4.930 14.997 1.00 95.81 220 MET A N 1
ATOM 1792 C CA . MET A 1 220 ? -1.356 -6.202 14.269 1.00 95.81 220 MET A CA 1
ATOM 1793 C C . MET A 1 220 ? -1.473 -7.395 15.225 1.00 95.81 220 MET A C 1
ATOM 1795 O O . MET A 1 220 ? -2.322 -8.267 15.037 1.00 95.81 220 MET A O 1
ATOM 1799 N N . ASP A 1 221 ? -0.668 -7.412 16.292 1.00 94.19 221 ASP A N 1
ATOM 1800 C CA . ASP A 1 221 ? -0.701 -8.464 17.311 1.00 94.19 221 ASP A CA 1
ATOM 1801 C C . ASP A 1 221 ? -2.061 -8.480 18.040 1.00 94.19 221 ASP A C 1
ATOM 1803 O O . ASP A 1 221 ? -2.589 -9.554 18.332 1.00 94.19 221 ASP A O 1
ATOM 1807 N N . TYR A 1 222 ? -2.679 -7.314 18.282 1.00 93.06 222 TYR A N 1
ATOM 1808 C CA . TYR A 1 222 ? -4.030 -7.225 18.847 1.00 93.06 222 TYR A CA 1
ATOM 1809 C C . TYR A 1 222 ? -5.080 -7.871 17.939 1.00 93.06 222 TYR A C 1
ATOM 1811 O O . TYR A 1 222 ? -5.888 -8.664 18.432 1.00 93.06 222 TYR A O 1
ATOM 1819 N N . GLY A 1 223 ? -5.068 -7.537 16.642 1.00 91.50 223 GLY A N 1
ATOM 1820 C CA . GLY A 1 223 ? -6.009 -8.062 15.648 1.00 91.50 223 GLY A CA 1
ATOM 1821 C C . GLY A 1 223 ? -5.921 -9.574 15.484 1.00 91.50 223 GLY A C 1
ATOM 1822 O O . GLY A 1 223 ? -6.941 -10.247 15.409 1.00 91.50 223 GLY A O 1
ATOM 1823 N N . ARG A 1 224 ? -4.701 -10.117 15.544 1.00 90.06 224 ARG A N 1
ATOM 1824 C CA . ARG A 1 224 ? -4.423 -11.559 15.450 1.00 90.06 224 ARG A CA 1
ATOM 1825 C C . ARG A 1 224 ? -4.678 -12.351 16.735 1.00 90.06 224 ARG A C 1
ATOM 1827 O O . ARG A 1 224 ? -4.502 -13.562 16.742 1.00 90.06 224 ARG A O 1
ATOM 1834 N N . GLY A 1 225 ? -5.027 -11.688 17.839 1.00 89.31 225 GLY A N 1
ATOM 1835 C CA . GLY A 1 225 ? -5.185 -12.347 19.141 1.00 89.31 225 GLY A CA 1
ATOM 1836 C C . GLY A 1 225 ? -3.876 -12.691 19.860 1.00 89.31 225 GLY A C 1
ATOM 1837 O O . GLY A 1 225 ? -3.915 -13.335 20.903 1.00 89.31 225 GLY A O 1
ATOM 1838 N N . ASN A 1 226 ? -2.734 -12.202 19.370 1.00 88.00 226 ASN A N 1
ATOM 1839 C CA . ASN A 1 226 ? -1.414 -12.377 19.987 1.00 88.00 226 ASN A CA 1
ATOM 1840 C C . ASN A 1 226 ? -1.091 -11.284 21.024 1.00 88.00 226 ASN A C 1
ATOM 1842 O O . ASN A 1 226 ? -0.027 -11.301 21.643 1.00 88.00 226 ASN A O 1
ATOM 1846 N N . GLY A 1 227 ? -1.988 -10.310 21.213 1.00 85.69 227 GLY A N 1
ATOM 1847 C CA . GLY A 1 227 ? -1.797 -9.188 22.128 1.00 85.69 227 GLY A CA 1
ATOM 1848 C C . GLY A 1 227 ? -3.094 -8.680 22.760 1.00 85.69 227 GLY A C 1
ATOM 1849 O O . GLY A 1 227 ? -4.169 -8.703 22.163 1.00 85.69 227 GLY A O 1
ATOM 1850 N N . ASN A 1 228 ? -2.987 -8.153 23.982 1.00 82.06 228 ASN A N 1
ATOM 1851 C CA . ASN A 1 228 ? -4.125 -7.616 24.747 1.00 82.06 228 ASN A CA 1
ATOM 1852 C C . ASN A 1 228 ? -4.152 -6.082 24.822 1.00 82.06 228 ASN A C 1
ATOM 1854 O O . ASN A 1 228 ? -5.112 -5.498 25.322 1.00 82.06 228 ASN A O 1
ATOM 1858 N N . ILE A 1 229 ? -3.115 -5.427 24.305 1.00 80.69 229 ILE A N 1
ATOM 1859 C CA . ILE A 1 229 ? -2.953 -3.971 24.304 1.00 80.69 229 ILE A CA 1
ATOM 1860 C C . ILE A 1 229 ? -3.404 -3.440 22.942 1.00 80.69 229 ILE A C 1
ATOM 1862 O O . ILE A 1 229 ? -3.112 -4.081 21.943 1.00 80.69 229 ILE A O 1
ATOM 1866 N N . HIS A 1 230 ? -4.045 -2.260 22.906 1.00 81.12 230 HIS A N 1
ATOM 1867 C CA . HIS A 1 230 ? -4.509 -1.554 21.689 1.00 81.12 230 HIS A CA 1
ATOM 1868 C C . HIS A 1 230 ? -5.957 -1.838 21.230 1.00 81.12 230 HIS A C 1
ATOM 1870 O O . HIS A 1 230 ? -6.270 -1.926 20.048 1.00 81.12 230 HIS A O 1
ATOM 1876 N N . ALA A 1 231 ? -6.889 -1.873 22.187 1.00 83.88 231 ALA A N 1
ATOM 1877 C CA . ALA A 1 231 ? -8.324 -2.052 21.927 1.00 83.88 231 ALA A CA 1
ATOM 1878 C C . ALA A 1 231 ? -9.047 -0.853 21.272 1.00 83.88 231 ALA A C 1
ATOM 1880 O O . ALA A 1 231 ? -10.250 -0.937 21.004 1.00 83.88 231 ALA A O 1
ATOM 1881 N N . GLY A 1 232 ? -8.347 0.266 21.048 1.00 85.00 232 GLY A N 1
ATOM 1882 C CA . GLY A 1 232 ? -8.928 1.498 20.507 1.00 85.00 232 GLY A CA 1
ATOM 1883 C C . GLY A 1 232 ? -9.409 1.327 19.067 1.00 85.00 232 GLY A C 1
ATOM 1884 O O . GLY A 1 232 ? -10.577 1.560 18.787 1.00 85.00 232 GLY A O 1
ATOM 1885 N N . GLY A 1 233 ? -8.545 0.815 18.185 1.00 91.25 233 GLY A N 1
ATOM 1886 C CA . GLY A 1 233 ? -8.842 0.618 16.759 1.00 91.25 233 GLY A CA 1
ATOM 1887 C C . GLY A 1 233 ? -9.572 -0.688 16.432 1.00 91.25 233 GLY A C 1
ATOM 1888 O O . GLY A 1 233 ? -9.472 -1.182 15.311 1.00 91.25 233 GLY A O 1
ATOM 1889 N N . ARG A 1 234 ? -10.248 -1.305 17.410 1.00 93.44 234 ARG A N 1
ATOM 1890 C CA . ARG A 1 234 ? -10.704 -2.699 17.298 1.00 93.44 234 ARG A CA 1
ATOM 1891 C C . ARG A 1 234 ? -11.851 -2.941 16.315 1.00 93.44 234 ARG A C 1
ATOM 1893 O O . ARG A 1 234 ? -12.043 -4.075 15.899 1.00 93.44 234 ARG A O 1
ATOM 1900 N N . ALA A 1 235 ? -12.597 -1.895 15.954 1.00 95.56 235 ALA A N 1
ATOM 1901 C CA . ALA A 1 235 ? -13.692 -1.998 14.987 1.00 95.56 235 ALA A CA 1
ATOM 1902 C C . ALA A 1 235 ? -13.198 -2.397 13.583 1.00 95.56 235 ALA A C 1
ATOM 1904 O O . ALA A 1 235 ? -13.922 -3.072 12.861 1.00 95.56 235 ALA A O 1
ATOM 1905 N N . VAL A 1 236 ? -11.954 -2.048 13.223 1.00 97.06 236 VAL A N 1
ATOM 1906 C CA . VAL A 1 236 ? -11.326 -2.447 11.948 1.00 97.06 236 VAL A CA 1
ATOM 1907 C C . VAL A 1 236 ? -11.281 -3.967 11.797 1.00 97.06 236 VAL A C 1
ATOM 1909 O O . VAL A 1 236 ? -11.562 -4.487 10.724 1.00 97.06 236 VAL A O 1
ATOM 1912 N N . TRP A 1 237 ? -10.981 -4.689 12.879 1.00 96.25 237 TRP A N 1
ATOM 1913 C CA . TRP A 1 237 ? -10.848 -6.149 12.860 1.00 96.25 237 TRP A CA 1
ATOM 1914 C C . TRP A 1 237 ? -12.183 -6.888 12.703 1.00 96.25 237 TRP A C 1
ATOM 1916 O O . TRP A 1 237 ? -12.184 -8.095 12.501 1.00 96.25 237 TRP A O 1
ATOM 1926 N N . GLN A 1 238 ? -13.317 -6.181 12.774 1.00 96.31 238 GLN A N 1
ATOM 1927 C CA . GLN A 1 238 ? -14.632 -6.737 12.444 1.00 96.31 238 GLN A CA 1
ATOM 1928 C C . GLN A 1 238 ? -14.973 -6.613 10.956 1.00 96.31 238 GLN A C 1
ATOM 1930 O O . GLN A 1 238 ? -16.030 -7.078 10.543 1.00 96.31 238 GLN A O 1
ATOM 1935 N N . ILE A 1 239 ? -14.122 -5.991 10.138 1.00 96.94 239 ILE A N 1
ATOM 1936 C CA . ILE A 1 239 ? -14.310 -5.957 8.685 1.00 96.94 239 ILE A CA 1
ATOM 1937 C C . ILE A 1 239 ? -13.898 -7.319 8.123 1.00 96.94 239 ILE A C 1
ATOM 1939 O O . ILE A 1 239 ? -12.783 -7.778 8.362 1.00 96.94 239 ILE A O 1
ATOM 1943 N N . SER A 1 240 ? -14.800 -7.956 7.373 1.00 94.31 240 SER A N 1
ATOM 1944 C CA . SER A 1 240 ? -14.646 -9.354 6.925 1.00 94.31 240 SER A CA 1
ATOM 1945 C C . SER A 1 240 ? -13.336 -9.599 6.170 1.00 94.31 240 SER A C 1
ATOM 1947 O O . SER A 1 240 ? -12.635 -10.567 6.433 1.00 94.31 240 SER A O 1
ATOM 1949 N N . ASP A 1 241 ? -12.967 -8.665 5.297 1.00 94.00 241 ASP A N 1
ATOM 1950 C CA . ASP A 1 241 ? -11.757 -8.722 4.478 1.00 94.00 241 ASP A CA 1
ATOM 1951 C C . ASP A 1 241 ? -10.666 -7.766 5.015 1.00 94.00 241 ASP A C 1
ATOM 1953 O O . ASP A 1 241 ? -9.926 -7.149 4.248 1.00 94.00 241 ASP A O 1
ATOM 1957 N N . CYS A 1 242 ? -10.570 -7.578 6.341 1.00 95.62 242 CYS A N 1
ATOM 1958 C CA . CYS A 1 242 ? -9.677 -6.573 6.941 1.00 95.62 242 CYS A CA 1
ATOM 1959 C C . CYS A 1 242 ? -8.202 -6.696 6.512 1.00 95.62 242 CYS A C 1
ATOM 1961 O O . CYS A 1 242 ? -7.489 -5.695 6.503 1.00 95.62 242 CYS A O 1
ATOM 1963 N N . GLY A 1 243 ? -7.746 -7.884 6.100 1.00 96.12 243 GLY A N 1
ATOM 1964 C CA . GLY A 1 243 ? -6.401 -8.102 5.560 1.00 96.12 243 GLY A CA 1
ATOM 1965 C C . GLY A 1 243 ? -6.081 -7.287 4.300 1.00 96.12 243 GLY A C 1
ATOM 1966 O O . GLY A 1 243 ? -4.911 -6.980 4.077 1.00 96.12 243 GLY A O 1
ATOM 1967 N N . LEU A 1 244 ? -7.095 -6.897 3.518 1.00 97.19 244 LEU A N 1
ATOM 1968 C CA . LEU A 1 244 ? -6.963 -6.068 2.312 1.00 97.19 244 LEU A CA 1
ATOM 1969 C C . LEU A 1 244 ? -6.932 -4.565 2.598 1.00 97.19 244 LEU A C 1
ATOM 1971 O O . LEU A 1 244 ? -6.602 -3.784 1.706 1.00 97.19 244 LEU A O 1
ATOM 1975 N N . LEU A 1 245 ? -7.267 -4.146 3.821 1.00 97.88 245 LEU A N 1
ATOM 1976 C CA . LEU A 1 245 ? -7.221 -2.736 4.189 1.00 97.88 245 LEU A CA 1
ATOM 1977 C C . LEU A 1 245 ? -5.792 -2.215 4.099 1.00 97.88 245 LEU A C 1
ATOM 1979 O O . LEU A 1 245 ? -4.827 -2.938 4.355 1.00 97.88 245 LEU A O 1
ATOM 1983 N N . LEU A 1 246 ? -5.670 -0.944 3.745 1.00 97.88 246 LEU A N 1
ATOM 1984 C CA . LEU A 1 246 ? -4.387 -0.291 3.553 1.00 97.88 246 LEU A CA 1
ATOM 1985 C C . LEU A 1 246 ? -3.971 0.419 4.834 1.00 97.88 246 LEU A C 1
ATOM 1987 O O . LEU A 1 246 ? -4.799 1.013 5.523 1.00 97.88 246 LEU A O 1
ATOM 1991 N N . LEU A 1 247 ? -2.679 0.389 5.132 1.00 97.44 247 LEU A N 1
ATOM 1992 C CA . LEU A 1 247 ? -2.085 1.176 6.193 1.00 97.44 247 LEU A CA 1
ATOM 1993 C C . LEU A 1 247 ? -1.049 2.124 5.616 1.00 97.44 247 LEU A C 1
ATOM 1995 O O . LEU A 1 247 ? -0.054 1.692 5.036 1.00 97.44 247 LEU A O 1
ATOM 1999 N N . ALA A 1 248 ? -1.298 3.412 5.814 1.00 96.62 248 ALA A N 1
ATOM 2000 C CA . ALA A 1 248 ? -0.376 4.488 5.492 1.00 96.62 248 ALA A CA 1
ATOM 2001 C C . ALA A 1 248 ? 0.107 5.146 6.784 1.00 96.62 248 ALA A C 1
ATOM 2003 O O . ALA A 1 248 ? -0.568 5.078 7.816 1.00 96.62 248 ALA A O 1
ATOM 2004 N N . TYR A 1 249 ? 1.253 5.815 6.737 1.00 95.81 249 TYR A N 1
ATOM 2005 C CA . TYR A 1 249 ? 1.767 6.547 7.886 1.00 95.81 249 TYR A CA 1
ATOM 2006 C C . TYR A 1 249 ? 2.525 7.811 7.477 1.00 95.81 249 TYR A C 1
ATOM 2008 O O . TYR A 1 249 ? 2.892 8.001 6.317 1.00 95.81 249 TYR A O 1
ATOM 2016 N N . GLU A 1 250 ? 2.720 8.685 8.460 1.00 94.69 250 GLU A N 1
ATOM 2017 C CA . GLU A 1 250 ? 3.470 9.936 8.376 1.00 94.69 250 GLU A CA 1
ATOM 2018 C C . GLU A 1 250 ? 4.356 10.013 9.626 1.00 94.69 250 GLU A C 1
ATOM 2020 O O . GLU A 1 250 ? 3.865 9.940 10.757 1.00 94.69 250 GLU A O 1
ATOM 2025 N N . ALA A 1 251 ? 5.673 10.111 9.431 1.00 93.94 251 ALA A N 1
ATOM 2026 C CA . ALA A 1 251 ? 6.610 10.324 10.528 1.00 93.94 251 ALA A CA 1
ATOM 2027 C C . ALA A 1 251 ? 6.534 11.784 10.991 1.00 93.94 251 ALA A C 1
ATOM 2029 O O . ALA A 1 251 ? 6.686 12.699 10.186 1.00 93.94 251 ALA A O 1
ATOM 2030 N N . CYS A 1 252 ? 6.320 12.002 12.286 1.00 94.44 252 CYS A N 1
ATOM 2031 C CA . CYS A 1 252 ? 6.237 13.337 12.868 1.00 94.44 252 CYS A CA 1
ATOM 2032 C C . CYS A 1 252 ? 6.525 13.286 14.372 1.00 94.44 252 CYS A C 1
ATOM 2034 O O . CYS A 1 252 ? 6.032 12.397 15.068 1.00 94.44 252 CYS A O 1
ATOM 2036 N N . GLU A 1 253 ? 7.273 14.259 14.894 1.00 93.25 253 GLU A N 1
ATOM 2037 C CA . GLU A 1 253 ? 7.652 14.296 16.316 1.00 93.25 253 GLU A CA 1
ATOM 2038 C C . GLU A 1 253 ? 6.430 14.477 17.234 1.00 93.25 253 GLU A C 1
ATOM 2040 O O . GLU A 1 253 ? 6.230 13.701 18.169 1.00 93.25 253 GLU A O 1
ATOM 2045 N N . ASN A 1 254 ? 5.545 15.426 16.911 1.00 94.94 254 ASN A N 1
ATOM 2046 C CA . ASN A 1 254 ? 4.364 15.768 17.715 1.00 94.94 254 ASN A CA 1
ATOM 2047 C C . ASN A 1 254 ? 3.127 14.931 17.336 1.00 94.94 254 ASN A C 1
ATOM 2049 O O . ASN A 1 254 ? 2.041 15.459 17.084 1.00 94.94 254 ASN A O 1
ATOM 2053 N N . ALA A 1 255 ? 3.279 13.603 17.292 1.00 95.81 255 ALA A N 1
ATOM 2054 C CA . ALA A 1 255 ? 2.245 12.681 16.811 1.00 95.81 255 ALA A CA 1
ATOM 2055 C C . ALA A 1 255 ? 0.888 12.822 17.526 1.00 95.81 255 ALA A C 1
ATOM 2057 O O . ALA A 1 255 ? -0.163 12.649 16.907 1.00 95.81 255 ALA A O 1
ATOM 2058 N N . GLY A 1 256 ? 0.875 13.148 18.821 1.00 96.38 256 GLY A N 1
ATOM 2059 C CA . GLY A 1 256 ? -0.364 13.368 19.559 1.00 96.38 256 GLY A CA 1
ATOM 2060 C C . GLY A 1 256 ? -1.113 14.634 19.169 1.00 96.38 256 GLY A C 1
ATOM 2061 O O . GLY A 1 256 ? -2.341 14.621 19.192 1.00 96.38 256 GLY A O 1
ATOM 2062 N N . GLU A 1 257 ? -0.415 15.717 18.839 1.00 96.69 257 GLU A N 1
ATOM 2063 C CA . GLU A 1 257 ? -1.037 16.941 18.316 1.00 96.69 257 GLU A CA 1
ATOM 2064 C C . GLU A 1 257 ? -1.535 16.720 16.895 1.00 96.69 257 GLU A C 1
ATOM 2066 O O . GLU A 1 257 ? -2.694 17.017 16.604 1.00 96.69 257 GLU A O 1
ATOM 2071 N N . ARG A 1 258 ? -0.703 16.093 16.057 1.00 97.25 258 ARG A N 1
ATOM 2072 C CA . ARG A 1 258 ? -1.044 15.764 14.673 1.00 97.25 258 ARG A CA 1
ATOM 2073 C C . ARG A 1 258 ? -2.289 14.879 14.581 1.00 97.25 258 ARG A C 1
ATOM 2075 O O . ARG A 1 258 ? -3.184 15.176 13.800 1.00 97.25 258 ARG A O 1
ATOM 2082 N N . GLU A 1 259 ? -2.411 13.842 15.414 1.00 97.62 259 GLU A N 1
ATOM 2083 C CA . GLU A 1 259 ? -3.615 12.991 15.457 1.00 97.62 259 GLU A CA 1
ATOM 2084 C C . GLU A 1 259 ? -4.868 13.758 15.885 1.00 97.62 259 GLU A C 1
ATOM 2086 O O . GLU A 1 259 ? -5.932 13.560 15.298 1.00 97.62 259 GLU A O 1
ATOM 2091 N N . ARG A 1 260 ? -4.754 14.658 16.872 1.00 96.94 260 ARG A N 1
ATOM 2092 C CA . ARG A 1 260 ? -5.889 15.485 17.305 1.00 96.94 260 ARG A CA 1
ATOM 2093 C C . ARG A 1 260 ? -6.363 16.400 16.187 1.00 96.94 260 ARG A C 1
ATOM 2095 O O . ARG A 1 260 ? -7.568 16.471 15.965 1.00 96.94 260 ARG A O 1
ATOM 2102 N N . GLN A 1 261 ? -5.427 17.043 15.491 1.00 97.31 261 GLN A N 1
ATOM 2103 C CA . GLN A 1 261 ? -5.718 17.889 14.339 1.00 97.31 261 GLN A CA 1
ATOM 2104 C C . GLN A 1 261 ? -6.436 17.087 13.243 1.00 97.31 261 GLN A C 1
ATOM 2106 O O . GLN A 1 261 ? -7.542 17.444 12.854 1.00 97.31 261 GLN A O 1
ATOM 2111 N N . LEU A 1 262 ? -5.869 15.954 12.820 1.00 96.75 262 LEU A N 1
ATOM 2112 C CA . LEU A 1 262 ? -6.445 15.107 11.768 1.00 96.75 262 LEU A CA 1
ATOM 2113 C C . LEU A 1 262 ? -7.848 14.590 12.121 1.00 96.75 262 LEU A C 1
ATOM 2115 O O . LEU A 1 262 ? -8.736 14.531 11.274 1.00 96.75 262 LEU A O 1
ATOM 2119 N N . LEU A 1 263 ? -8.072 14.213 13.383 1.00 96.81 263 LEU A N 1
ATOM 2120 C CA . LEU A 1 263 ? -9.391 13.786 13.845 1.00 96.81 263 LEU A CA 1
ATOM 2121 C C . LEU A 1 263 ? -10.398 14.936 13.894 1.00 96.81 263 LEU A C 1
ATOM 2123 O O . LEU A 1 263 ? -11.584 14.700 13.663 1.00 96.81 263 LEU A O 1
ATOM 2127 N N . GLN A 1 264 ? -9.953 16.147 14.231 1.00 96.31 264 GLN A N 1
ATOM 2128 C CA . GLN A 1 264 ? -10.796 17.337 14.208 1.00 96.31 264 GLN A CA 1
ATOM 2129 C C . GLN A 1 264 ? -11.195 17.688 12.772 1.00 96.31 264 GLN A C 1
ATOM 2131 O O . GLN A 1 264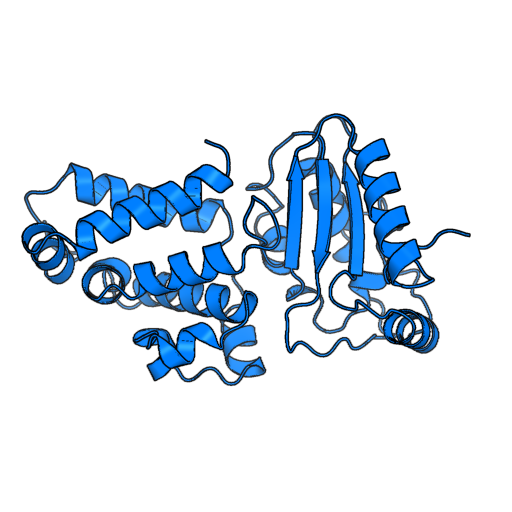 ? -12.388 17.786 12.505 1.00 96.31 264 GLN A O 1
ATOM 2136 N N . GLU A 1 265 ? -10.233 17.758 11.852 1.00 95.50 265 GLU A N 1
ATOM 2137 C CA . GLU A 1 265 ? -10.469 17.998 10.422 1.00 95.50 265 GLU A CA 1
ATOM 2138 C C . GLU A 1 265 ? -11.440 16.959 9.837 1.00 95.50 265 GLU A C 1
ATOM 2140 O O . GLU A 1 265 ? -12.417 17.302 9.167 1.00 95.50 265 GLU A O 1
ATOM 2145 N N . TYR A 1 266 ? -11.236 15.673 10.156 1.00 95.69 266 TYR A N 1
ATOM 2146 C CA . TYR A 1 266 ? -12.158 14.620 9.735 1.00 95.69 266 TYR A CA 1
ATOM 2147 C C . TYR A 1 266 ? -13.563 14.843 10.305 1.00 95.69 266 TYR A C 1
ATOM 2149 O O . TYR A 1 266 ? -14.544 14.727 9.573 1.00 95.69 266 TYR A O 1
ATOM 2157 N N . ARG A 1 267 ? -13.688 15.169 11.598 1.00 94.62 267 ARG A N 1
ATOM 2158 C CA . ARG A 1 267 ? -14.992 15.385 12.240 1.00 94.62 267 ARG A CA 1
ATOM 2159 C C . ARG A 1 267 ? -15.721 16.600 11.676 1.00 94.62 267 ARG A C 1
ATOM 2161 O O . ARG A 1 267 ? -16.931 16.525 11.501 1.00 94.62 267 ARG A O 1
ATOM 2168 N N . GLU A 1 268 ? -15.020 17.691 11.401 1.00 94.06 268 GLU A N 1
ATOM 2169 C CA . GLU A 1 268 ? -15.603 18.898 10.805 1.00 94.06 268 GLU A CA 1
ATOM 2170 C C . GLU A 1 268 ? -16.188 18.604 9.419 1.00 94.06 268 GLU A C 1
ATOM 2172 O O . GLU A 1 268 ? -17.289 19.053 9.109 1.00 94.06 268 GLU A O 1
ATOM 2177 N N . LYS A 1 269 ? -15.513 17.761 8.627 1.00 92.44 269 LYS A N 1
ATOM 2178 C CA . LYS A 1 269 ? -15.994 17.310 7.313 1.00 92.44 269 LYS A CA 1
ATOM 2179 C C . LYS A 1 269 ? -17.138 16.288 7.393 1.00 92.44 269 LYS A C 1
ATOM 2181 O O . LYS A 1 269 ? -18.003 16.278 6.524 1.00 92.44 269 LYS A O 1
ATOM 2186 N N . ASN A 1 270 ? -17.133 15.407 8.396 1.00 90.56 270 ASN A N 1
ATOM 2187 C CA . ASN A 1 270 ? -17.979 14.202 8.420 1.00 90.56 270 ASN A CA 1
ATOM 2188 C C . ASN A 1 270 ? -19.064 14.184 9.505 1.00 90.56 270 ASN A C 1
ATOM 2190 O O . ASN A 1 270 ? -19.822 13.223 9.583 1.00 90.56 270 ASN A O 1
ATOM 2194 N N . GLY A 1 271 ? -19.091 15.157 10.416 1.00 89.38 271 GLY A N 1
ATOM 2195 C CA . GLY A 1 271 ? -19.972 15.173 11.592 1.00 89.38 271 GLY A CA 1
ATOM 2196 C C . GLY A 1 271 ? -19.625 14.140 12.680 1.00 89.38 271 GLY A C 1
ATOM 2197 O O . GLY A 1 271 ? -20.071 14.269 13.821 1.00 89.38 271 GLY A O 1
ATOM 2198 N N . SER A 1 272 ? -18.789 13.142 12.376 1.00 92.19 272 SER A N 1
ATOM 2199 C CA . SER A 1 272 ? -18.343 12.083 13.288 1.00 92.19 272 SER A CA 1
ATOM 2200 C C . SER A 1 272 ? -16.856 11.775 13.106 1.00 92.19 272 SER A C 1
ATOM 2202 O O . SER A 1 272 ? -16.251 12.148 12.108 1.00 92.19 272 SER A O 1
ATOM 2204 N N . TYR A 1 273 ? -16.260 11.075 14.071 1.00 94.69 273 TYR A N 1
ATOM 2205 C CA . TYR A 1 273 ? -14.908 10.514 13.943 1.00 94.69 273 TYR A CA 1
ATOM 2206 C C . TYR A 1 273 ? -14.902 9.254 13.059 1.00 94.69 273 TYR A C 1
ATOM 2208 O O . TYR A 1 273 ? -15.951 8.604 12.977 1.00 94.69 273 TYR A O 1
ATOM 2216 N N . PRO A 1 274 ? -13.743 8.845 12.498 1.00 96.12 274 PRO A N 1
ATOM 2217 C CA . PRO A 1 274 ? -13.635 7.627 11.692 1.00 96.12 274 PRO A CA 1
ATOM 2218 C C . PRO A 1 274 ? -14.204 6.392 12.396 1.00 96.12 274 PRO A C 1
ATOM 2220 O O . PRO A 1 274 ? -14.273 6.343 13.630 1.00 96.12 274 PRO A O 1
ATOM 2223 N N . LEU A 1 275 ? -14.574 5.373 11.617 1.00 96.19 275 LEU A N 1
ATOM 2224 C CA . LEU A 1 275 ? -15.209 4.129 12.078 1.00 96.19 275 LEU A CA 1
ATOM 2225 C C . LEU A 1 275 ? -14.636 3.593 13.404 1.00 96.19 275 LEU A C 1
ATOM 2227 O O . LEU A 1 275 ? -15.385 3.285 14.335 1.00 96.19 275 LEU A O 1
ATOM 2231 N N . ALA A 1 276 ? -13.312 3.471 13.500 1.00 95.81 276 ALA A N 1
ATOM 2232 C CA . ALA A 1 276 ? -12.645 2.877 14.653 1.00 95.81 276 ALA A CA 1
ATOM 2233 C C . ALA A 1 276 ? -12.166 3.893 15.702 1.00 95.81 276 ALA A C 1
ATOM 2235 O O . ALA A 1 276 ? -11.678 3.496 16.760 1.00 95.81 276 ALA A O 1
ATOM 2236 N N . ASN A 1 277 ? -12.341 5.193 15.465 1.00 95.69 277 ASN A N 1
ATOM 2237 C CA . ASN A 1 277 ? -12.082 6.234 16.452 1.00 95.69 277 ASN A CA 1
ATOM 2238 C C . ASN A 1 277 ? -13.348 6.488 17.280 1.00 95.69 277 ASN A C 1
ATOM 2240 O O . ASN A 1 277 ? -14.225 7.267 16.911 1.00 95.69 277 ASN A O 1
ATOM 2244 N N . TRP A 1 278 ? -13.427 5.835 18.437 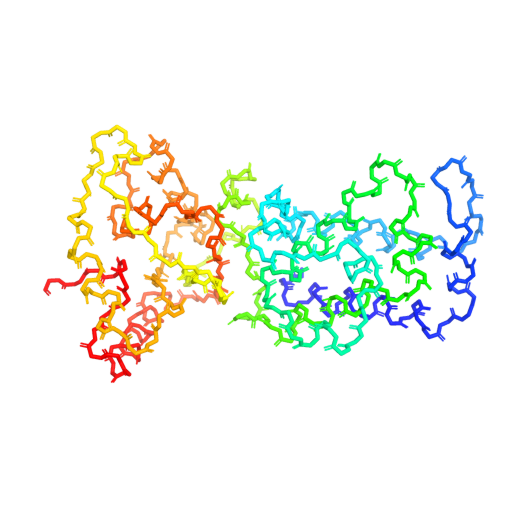1.00 89.44 278 TRP A N 1
ATOM 2245 C CA . TRP A 1 278 ? -14.492 6.058 19.411 1.00 89.44 278 TRP A CA 1
ATOM 2246 C C . TRP A 1 278 ? -14.030 7.087 20.439 1.00 89.44 278 TRP A C 1
ATOM 2248 O O . TRP A 1 278 ? -13.063 6.847 21.163 1.00 89.44 278 TRP A O 1
ATOM 2258 N N . ARG A 1 279 ? -14.719 8.226 20.507 1.00 77.56 279 ARG A N 1
ATOM 2259 C CA . ARG A 1 279 ? -14.620 9.169 21.625 1.00 77.56 279 ARG A CA 1
ATOM 2260 C C . ARG A 1 279 ? -15.994 9.220 22.290 1.00 77.56 279 ARG A C 1
ATOM 2262 O O . ARG A 1 279 ? -16.994 9.271 21.577 1.00 77.56 279 ARG A O 1
ATOM 2269 N N . GLY A 1 280 ? -16.004 9.037 23.611 1.00 51.69 280 GLY A N 1
ATOM 2270 C CA . GLY A 1 280 ? -17.207 9.165 24.436 1.00 51.69 280 GLY A CA 1
ATOM 2271 C C . GLY A 1 280 ? -17.677 10.605 24.491 1.00 51.69 280 GLY A C 1
ATOM 2272 O O . GLY A 1 280 ? -16.804 11.495 24.358 1.00 51.69 280 GLY A O 1
#

pLDDT: mean 92.54, std 7.78, range [47.19, 98.5]

Sequence (280 aa):
MTEDLFLDWVIKLLEQIETSDEKKRWCRRYSVYSRSPGQETLSRDLHDFVDRTYQVGLVIQNYHEVIQKWGLEERNIAIAPPGWLETQPYLCVLACIAWHFRRDHFCEGSLISQSIAEGVLLRLFRRLKALCPTAAPAVTLQELCCDGCRAVPEVPGVYWVLAPEGMPIRFSEQEYRPKAKIYPAKKLQEKYEGCADQSILYIGKAEGKRGLRQRLKQYMDYGRGNGNIHAGGRAVWQISDCGLLLLAYEACENAGERERQLLQEYREKNGSYPLANWRG

Secondary structure (DSSP, 8-state):
--SHHHHHHHHHHHHHHHT-HHHHHHHHH--TTS---S-HHHHHHHHHHHHHHHHTT-S-TTHHHHHHHHT--HHHHHH--HHHHTT--HHHHHHHHHHHHHHTTTSTTHIIIIIITTTHHHHHHHHHHHT-SSSS--EEHHHHHHHTS-SS-SS-EEEEEEPPTTPPP-B--S-SSTT--PPPHHHHHHHHHT-S--SEEEEEEE-STTHHHHHHHHHHHHHTTS-SS--TTGGGGGBTTGGG-EEEEEE-TTHHHHHHHHHHHHHHHHSS--TT----